Protein AF-A0A2G8RR84-F1 (afdb_monomer_lite)

Secondary structure (DSSP, 8-state):
--------------------SS---HHHHHHHHHHHHHHHHT-SSPPPB--TT-SSPBSS-----TT-------TTS-HHHHHHHHHHHHHHHHHHHHHHHHHHHT-S-HHHHHHHHHHHHHHHGGGG-SSGGGSTTGGGGSHHHHHHHHHHHHHHHHHHTT--SS-HHHHHHHHHHHHHHHHHHTT-PPPPGGGS-TT------GGGGSSS------------------------------PPP--GGGGTS-----

InterPro domains:
  IPR013144 CRA domain [SM00757] (89-189)

Radius of gyration: 32.07 Å; chains: 1; bounding box: 93×90×77 Å

Organism: NCBI:txid1077348

Foldseek 3Di:
DDDDDDDDPDDPDDPVPDDPPDDLPVLRLVLLVLLLVLLVLLAPDDDFDDPPPDPDTDPDDPDDPDPPPPPPDDPDDCPVVVVVVVVVSLVVSVVSLVVSLVSLVPDPDVVSSVVSVVVSVLSVCCSVDPHSCPPPSVVCVDPVSVVVSVLSVLLSVCVVVVHHSDDPVRVVVVVVVVVVVVCVVVVPDDDPPVPDDPPDDDDPDPVPPPPPDDDDDDDDDDDDDDDDDDDDDDDDDPPPPPPPPDDPVVVPDDPPDD

pLDDT: mean 70.07, std 22.3, range [28.89, 94.81]

Sequence (258 aa):
MEDEESDVSTSTSGRFSYLPSTSVDPTHLALNLRIQAFIEAARTIPLEYYPPGSITPLPHPPLLCGSSRKRAATEDGDAEMAEIDNEDANVQLLIRAQNLYSEANQLRRPQDRATYLHELGQVGGILAYTVPERSPLSTYMTQIRREGVANQIDSAILYRAGRPTISRIELYTRHTASLWGMLHEKEFKVPPRNIWPLDASLPPTAARLQEAKASPPRDSNSLESAIPSPKKSAQEKDPEEIIPAFDLHLFVQPLERT

Structure (mmCIF, N/CA/C/O backbone):
data_AF-A0A2G8RR84-F1
#
_entry.id   AF-A0A2G8RR84-F1
#
loop_
_atom_site.group_PDB
_atom_site.id
_atom_site.type_symbol
_atom_site.label_atom_id
_atom_site.label_alt_id
_atom_site.label_comp_id
_atom_site.label_asym_id
_atom_site.label_entity_id
_atom_site.label_seq_id
_atom_site.pdbx_PDB_ins_code
_atom_site.Cartn_x
_atom_site.Cartn_y
_atom_site.Cartn_z
_atom_site.occupancy
_atom_site.B_iso_or_equiv
_atom_site.auth_seq_id
_atom_site.auth_comp_id
_atom_site.auth_asym_id
_atom_site.auth_atom_id
_atom_site.pdbx_PDB_model_num
ATOM 1 N N . MET A 1 1 ? -55.566 -26.098 23.468 1.00 35.66 1 MET A N 1
ATOM 2 C CA . MET A 1 1 ? -54.964 -27.044 22.518 1.00 35.66 1 MET A CA 1
ATOM 3 C C . MET A 1 1 ? -54.283 -26.213 21.467 1.00 35.66 1 MET A C 1
ATOM 5 O O . MET A 1 1 ? -54.986 -25.644 20.647 1.00 35.66 1 MET A O 1
ATOM 9 N N . GLU A 1 2 ? -52.980 -26.013 21.454 1.00 36.03 2 GLU A N 1
ATOM 10 C CA . GLU A 1 2 ? -51.807 -26.470 22.232 1.00 36.03 2 GLU A CA 1
ATOM 11 C C . GLU A 1 2 ? -50.676 -25.756 21.446 1.00 36.03 2 GLU A C 1
ATOM 13 O O . GLU A 1 2 ? -50.693 -25.813 20.218 1.00 36.03 2 GLU A O 1
ATOM 18 N N . ASP A 1 3 ? -50.035 -24.722 21.987 1.00 39.84 3 ASP A N 1
ATOM 19 C CA . ASP A 1 3 ? -48.784 -24.735 22.768 1.00 39.84 3 ASP A CA 1
ATOM 20 C C . ASP A 1 3 ? -47.495 -24.950 21.943 1.00 39.84 3 ASP A C 1
ATOM 22 O O . ASP A 1 3 ? -47.466 -25.710 20.981 1.00 39.84 3 ASP A O 1
ATOM 26 N N . GLU A 1 4 ? -46.455 -24.252 22.422 1.00 43.00 4 GLU A N 1
ATOM 27 C CA . GLU A 1 4 ? -45.016 -24.214 22.080 1.00 43.00 4 GLU A CA 1
ATOM 28 C C . GLU A 1 4 ? -44.568 -23.190 21.010 1.00 43.00 4 GLU A C 1
ATOM 30 O O . GLU A 1 4 ? -44.937 -23.257 19.840 1.00 43.00 4 GLU A O 1
ATOM 35 N N . GLU A 1 5 ? -43.908 -22.074 21.384 1.00 38.59 5 GLU A N 1
ATOM 36 C CA . GLU A 1 5 ? -42.498 -21.949 21.857 1.00 38.59 5 GLU A CA 1
ATOM 37 C C . GLU A 1 5 ? -41.519 -22.599 20.863 1.00 38.59 5 GLU A C 1
ATOM 39 O O . GLU A 1 5 ? -41.721 -23.711 20.421 1.00 38.59 5 GLU A O 1
ATOM 44 N N . SER A 1 6 ? -40.393 -22.042 20.437 1.00 34.81 6 SER A N 1
ATOM 45 C CA . SER A 1 6 ? -39.553 -20.931 20.860 1.00 34.81 6 SER A CA 1
ATOM 46 C C . SER A 1 6 ? -38.504 -20.770 19.746 1.00 34.81 6 SER A C 1
ATOM 48 O O . SER A 1 6 ? -38.056 -21.765 19.188 1.00 34.81 6 SER A O 1
ATOM 50 N N . ASP A 1 7 ? -38.081 -19.548 19.428 1.00 34.06 7 ASP A N 1
ATOM 51 C CA . ASP A 1 7 ? -36.637 -19.314 19.356 1.00 34.06 7 ASP A CA 1
ATOM 52 C C . ASP A 1 7 ? -36.339 -17.824 19.517 1.00 34.06 7 ASP A C 1
ATOM 54 O O . ASP A 1 7 ? -36.487 -16.990 18.620 1.00 34.06 7 ASP A O 1
ATOM 58 N N . VAL A 1 8 ? -35.950 -17.491 20.743 1.00 41.25 8 VAL A N 1
ATOM 59 C CA . VAL A 1 8 ? -35.323 -16.229 21.100 1.00 41.25 8 VAL A CA 1
ATOM 60 C C . VAL A 1 8 ? -33.907 -16.292 20.538 1.00 41.25 8 VAL A C 1
ATOM 62 O O . VAL A 1 8 ? -32.988 -16.791 21.189 1.00 41.25 8 VAL A O 1
ATOM 65 N N . SER A 1 9 ? -33.695 -15.752 19.335 1.00 35.19 9 SER A N 1
ATOM 66 C CA . SER A 1 9 ? -32.341 -15.436 18.881 1.00 35.19 9 SER A CA 1
ATOM 67 C C . SER A 1 9 ? -31.846 -14.225 19.672 1.00 35.19 9 SER A C 1
ATOM 69 O O . SER A 1 9 ? -32.030 -13.064 19.303 1.00 35.19 9 SER A O 1
ATOM 71 N N . THR A 1 10 ? -31.300 -14.559 20.835 1.00 33.81 10 THR A N 1
ATOM 72 C CA . THR A 1 10 ? -30.404 -13.792 21.690 1.00 33.81 10 THR A CA 1
ATOM 73 C C . THR A 1 10 ? -29.714 -12.633 20.973 1.00 33.81 10 THR A C 1
ATOM 75 O O . THR A 1 10 ? -28.972 -12.791 20.005 1.00 33.81 10 THR A O 1
ATOM 78 N N . SER A 1 11 ? -29.926 -11.442 21.531 1.00 38.91 11 SER A N 1
ATOM 79 C CA . SER A 1 11 ? -29.150 -10.242 21.267 1.00 38.91 11 SER A CA 1
ATOM 80 C C . SER A 1 11 ? -27.658 -10.537 21.427 1.00 38.91 11 SER A C 1
ATOM 82 O O . SER A 1 11 ? -27.133 -10.578 22.546 1.00 38.91 11 SER A O 1
ATOM 84 N N . THR A 1 12 ? -26.941 -10.705 20.320 1.00 35.44 12 THR A N 1
ATOM 85 C CA . THR A 1 12 ? -25.489 -10.572 20.345 1.00 35.44 12 THR A CA 1
ATOM 86 C C . THR A 1 12 ? -25.191 -9.106 20.605 1.00 35.44 12 THR A C 1
ATOM 88 O O . THR A 1 12 ? -25.303 -8.263 19.716 1.00 35.44 12 THR A O 1
ATOM 91 N N . SER A 1 13 ? -24.882 -8.820 21.869 1.00 34.88 13 SER A N 1
ATOM 92 C CA . SER A 1 13 ? -24.294 -7.578 22.352 1.00 34.88 13 SER A CA 1
ATOM 93 C C . SER A 1 13 ? -23.347 -7.018 21.293 1.00 34.88 13 SER A C 1
ATOM 95 O O . SER A 1 13 ? -22.430 -7.719 20.857 1.00 34.88 13 SER A O 1
ATOM 97 N N . GLY A 1 14 ? -23.641 -5.802 20.826 1.00 33.06 14 GLY A N 1
ATOM 98 C CA . GLY A 1 14 ? -22.975 -5.135 19.712 1.00 33.06 14 GLY A CA 1
ATOM 99 C C . GLY A 1 14 ? -21.485 -4.964 19.970 1.00 33.06 14 GLY A C 1
ATOM 100 O O . GLY A 1 14 ? -21.021 -3.914 20.405 1.00 33.06 14 GLY A O 1
ATOM 101 N N . ARG A 1 15 ? -20.709 -6.009 19.684 1.00 32.31 15 ARG A N 1
ATOM 102 C CA . ARG A 1 15 ? -19.269 -5.912 19.531 1.00 32.31 15 ARG A CA 1
ATOM 103 C C . ARG A 1 15 ? -19.082 -5.121 18.249 1.00 32.31 15 ARG A C 1
ATOM 105 O O . ARG A 1 15 ? -19.256 -5.666 17.163 1.00 32.31 15 ARG A O 1
ATOM 112 N N . PHE A 1 16 ? -18.784 -3.831 18.382 1.00 29.95 16 PHE A N 1
ATOM 113 C CA . PHE A 1 16 ? -18.278 -3.015 17.287 1.00 29.95 16 PHE A CA 1
ATOM 114 C C . PHE A 1 16 ? -16.997 -3.682 16.784 1.00 29.95 16 PHE A C 1
ATOM 116 O O . PHE A 1 16 ? -15.899 -3.429 17.277 1.00 29.95 16 PHE A O 1
ATOM 123 N N . SER A 1 17 ? -17.152 -4.631 15.862 1.00 29.20 17 SER A N 1
ATOM 124 C CA . SER A 1 17 ? -16.050 -5.251 15.155 1.00 29.20 17 SER A CA 1
ATOM 125 C C . SER A 1 17 ? -15.530 -4.180 14.223 1.00 29.20 17 SER A C 1
ATOM 127 O O . SER A 1 17 ? -16.031 -4.010 13.114 1.00 29.20 17 SER A O 1
ATOM 129 N N . TYR A 1 18 ? -14.576 -3.404 14.725 1.00 40.03 18 TYR A N 1
ATOM 130 C CA . TYR A 1 18 ? -13.817 -2.483 13.911 1.00 40.03 18 TYR A CA 1
ATOM 131 C C . TYR A 1 18 ? -13.191 -3.284 12.767 1.00 40.03 18 TYR A C 1
ATOM 133 O O . TYR A 1 18 ? -12.308 -4.115 12.983 1.00 40.03 18 TYR A O 1
ATOM 141 N N . LEU A 1 19 ? -13.713 -3.079 11.561 1.00 38.12 19 LEU A N 1
ATOM 142 C CA . LEU A 1 19 ? -13.066 -3.516 10.340 1.00 38.12 19 LEU A CA 1
ATOM 143 C C . LEU A 1 19 ? -11.978 -2.476 10.063 1.00 38.12 19 LEU A C 1
ATOM 145 O O . LEU A 1 19 ? -12.308 -1.290 9.957 1.00 38.12 19 LEU A O 1
ATOM 149 N N . PRO A 1 20 ? -10.696 -2.869 9.989 1.00 46.09 20 PRO A N 1
ATOM 150 C CA . PRO A 1 20 ? -9.662 -1.965 9.516 1.00 46.09 20 PRO A CA 1
ATOM 151 C C . PRO A 1 20 ? -10.103 -1.375 8.173 1.00 46.09 20 PRO A C 1
ATOM 153 O O . PRO A 1 20 ? -10.726 -2.071 7.370 1.00 46.09 20 PRO A O 1
ATOM 156 N N . SER A 1 21 ? -9.766 -0.112 7.898 1.00 52.78 21 SER A N 1
ATOM 157 C CA . SER A 1 21 ? -10.050 0.537 6.602 1.00 52.78 21 SER A CA 1
ATOM 158 C C . SER A 1 21 ? -9.387 -0.173 5.408 1.00 52.78 21 SER A C 1
ATOM 160 O O . SER A 1 21 ? -9.510 0.260 4.267 1.00 52.78 21 SER A O 1
ATOM 162 N N . THR A 1 22 ? -8.656 -1.252 5.674 1.00 66.50 22 THR A N 1
ATOM 163 C CA . THR A 1 22 ? -7.878 -2.046 4.747 1.00 66.50 22 THR A CA 1
ATOM 164 C C . THR A 1 22 ? -8.172 -3.531 4.960 1.00 66.50 22 THR A C 1
ATOM 166 O O . THR A 1 22 ? -8.423 -4.006 6.068 1.00 66.50 22 THR A O 1
ATOM 169 N N . SER A 1 23 ? -8.189 -4.281 3.865 1.00 76.31 23 SER A N 1
ATOM 170 C CA . SER A 1 23 ? -8.508 -5.706 3.885 1.00 76.31 23 SER A CA 1
ATOM 171 C C . SER A 1 23 ? -7.495 -6.513 4.706 1.00 76.31 23 SER A C 1
ATOM 173 O O . SER A 1 23 ? -6.292 -6.373 4.510 1.00 76.31 23 SER A O 1
ATOM 175 N N . VAL A 1 24 ? -7.981 -7.428 5.551 1.00 85.31 24 VAL A N 1
ATOM 176 C CA . VAL A 1 24 ? -7.166 -8.468 6.220 1.00 85.31 24 VAL A CA 1
ATOM 177 C C . VAL A 1 24 ? -7.102 -9.779 5.419 1.00 85.31 24 VAL A C 1
ATOM 179 O O . VAL A 1 24 ? -6.518 -10.766 5.871 1.00 85.31 24 VAL A O 1
ATOM 182 N N . ASP A 1 25 ? -7.727 -9.813 4.237 1.00 87.38 25 ASP A N 1
ATOM 183 C CA . ASP A 1 25 ? -7.692 -10.966 3.336 1.00 87.38 25 ASP A CA 1
ATOM 184 C C . ASP A 1 25 ? -6.250 -11.217 2.854 1.00 87.38 25 ASP A C 1
ATOM 186 O O . ASP A 1 25 ? -5.645 -10.313 2.266 1.00 87.38 25 ASP A O 1
ATOM 190 N N . PRO A 1 26 ? -5.687 -12.426 3.054 1.00 90.56 26 PRO A N 1
ATOM 191 C CA . PRO A 1 26 ? -4.327 -12.743 2.623 1.00 90.56 26 PRO A CA 1
ATOM 192 C C . PRO A 1 26 ? -4.094 -12.534 1.123 1.00 90.56 26 PRO A C 1
ATOM 194 O O . PRO A 1 26 ? -2.970 -12.227 0.736 1.00 90.56 26 PRO A O 1
ATOM 197 N N . THR A 1 27 ? -5.121 -12.678 0.280 1.00 91.06 27 THR A N 1
ATOM 198 C CA . THR A 1 27 ? -4.990 -12.463 -1.170 1.00 91.06 27 THR A CA 1
ATOM 199 C C . THR A 1 27 ? -4.726 -10.994 -1.501 1.00 91.06 27 THR A C 1
ATOM 201 O O . THR A 1 27 ? -3.804 -10.691 -2.256 1.00 91.06 27 THR A O 1
ATOM 204 N N . HIS A 1 28 ? -5.463 -10.078 -0.868 1.00 90.44 28 HIS A N 1
ATOM 205 C CA . HIS A 1 28 ? -5.271 -8.633 -1.013 1.00 90.44 28 HIS A CA 1
ATOM 206 C C . HIS A 1 28 ? -3.923 -8.183 -0.437 1.00 90.44 28 HIS A C 1
ATOM 208 O O . HIS A 1 28 ? -3.211 -7.402 -1.063 1.00 90.44 28 HIS A O 1
ATOM 214 N N . LEU A 1 29 ? -3.527 -8.725 0.719 1.00 91.81 29 LEU A N 1
ATOM 215 C CA . LEU A 1 29 ? -2.234 -8.414 1.337 1.00 91.81 29 LEU A CA 1
ATOM 216 C C . LEU A 1 29 ? -1.057 -8.872 0.469 1.00 91.81 29 LEU A C 1
ATOM 218 O O . LEU A 1 29 ? -0.104 -8.119 0.278 1.00 91.81 29 LEU A O 1
ATOM 222 N N . ALA A 1 30 ? -1.129 -10.087 -0.085 1.00 92.94 30 ALA A N 1
ATOM 223 C CA . ALA A 1 30 ? -0.100 -10.606 -0.979 1.00 92.94 30 ALA A CA 1
ATOM 224 C C . ALA A 1 30 ? 0.047 -9.733 -2.233 1.00 92.94 30 ALA A C 1
ATOM 226 O O . ALA A 1 30 ? 1.169 -9.406 -2.623 1.00 92.94 30 ALA A O 1
ATOM 227 N N . LEU A 1 31 ? -1.073 -9.309 -2.826 1.00 92.19 31 LEU A N 1
ATOM 228 C CA . LEU A 1 31 ? -1.064 -8.438 -3.996 1.00 92.19 31 LEU A CA 1
ATOM 229 C C . LEU A 1 31 ? -0.479 -7.055 -3.666 1.00 92.19 31 LEU A C 1
ATOM 231 O O . LEU A 1 31 ? 0.401 -6.585 -4.382 1.00 92.19 31 LEU A O 1
ATOM 235 N N . ASN A 1 32 ? -0.869 -6.448 -2.539 1.00 92.38 32 ASN A N 1
ATOM 236 C CA . ASN A 1 32 ? -0.330 -5.160 -2.083 1.00 92.38 32 ASN A CA 1
ATOM 237 C C . ASN A 1 32 ? 1.186 -5.216 -1.851 1.00 92.38 32 ASN A C 1
ATOM 239 O O . ASN A 1 32 ? 1.908 -4.309 -2.265 1.00 92.38 32 ASN A O 1
ATOM 243 N N . LEU A 1 33 ? 1.684 -6.294 -1.236 1.00 94.38 33 LEU A N 1
ATOM 244 C CA . LEU A 1 33 ? 3.118 -6.507 -1.030 1.00 94.38 33 LEU A CA 1
ATOM 245 C C . LEU A 1 33 ? 3.872 -6.670 -2.349 1.00 94.38 33 LEU A C 1
ATOM 247 O O . LEU A 1 33 ? 4.951 -6.102 -2.507 1.00 94.38 33 LEU A O 1
ATOM 251 N N . ARG A 1 34 ? 3.318 -7.418 -3.309 1.00 93.88 34 ARG A N 1
ATOM 252 C CA . ARG A 1 34 ? 3.939 -7.598 -4.629 1.00 93.88 34 ARG A CA 1
ATOM 253 C C . ARG A 1 34 ? 3.939 -6.304 -5.439 1.00 93.88 34 ARG A C 1
ATOM 255 O O . ARG A 1 34 ? 4.952 -5.996 -6.062 1.00 93.88 34 ARG A O 1
ATOM 262 N N . ILE A 1 35 ? 2.862 -5.518 -5.378 1.00 92.00 35 ILE A N 1
ATOM 263 C CA . ILE A 1 35 ? 2.815 -4.173 -5.966 1.00 92.00 35 ILE A CA 1
ATOM 264 C C . ILE A 1 35 ? 3.888 -3.289 -5.322 1.00 92.00 35 ILE A C 1
ATOM 266 O O . ILE A 1 35 ? 4.643 -2.634 -6.036 1.00 92.00 35 ILE A O 1
ATOM 270 N N . GLN A 1 36 ? 4.009 -3.296 -3.988 1.00 93.44 36 GLN A N 1
ATOM 271 C CA . GLN A 1 36 ? 5.047 -2.523 -3.306 1.00 93.44 36 GLN A CA 1
ATOM 272 C C . GLN A 1 36 ? 6.447 -2.976 -3.734 1.00 93.44 36 GLN A C 1
ATOM 274 O O . GLN A 1 36 ? 7.273 -2.138 -4.074 1.00 93.44 36 GLN A O 1
ATOM 279 N N . ALA A 1 37 ? 6.707 -4.283 -3.797 1.00 92.88 37 ALA A N 1
ATOM 280 C CA . ALA A 1 37 ? 7.988 -4.827 -4.243 1.00 92.88 37 ALA A CA 1
ATOM 281 C C . ALA A 1 37 ? 8.320 -4.456 -5.698 1.00 92.88 37 ALA A C 1
ATOM 283 O O . ALA A 1 37 ? 9.483 -4.226 -6.020 1.00 92.88 37 ALA A O 1
ATOM 284 N N . PHE A 1 38 ? 7.317 -4.378 -6.576 1.00 93.69 38 PHE A N 1
ATOM 285 C CA . PHE A 1 38 ? 7.489 -3.878 -7.937 1.00 93.69 38 PHE A CA 1
ATOM 286 C C . PHE A 1 38 ? 7.874 -2.394 -7.950 1.00 93.69 38 PHE A C 1
ATOM 288 O O . PHE A 1 38 ? 8.850 -2.033 -8.600 1.00 93.69 38 PHE A O 1
ATOM 295 N N . ILE A 1 39 ? 7.165 -1.551 -7.191 1.00 91.44 39 ILE A N 1
ATOM 296 C CA . ILE A 1 39 ? 7.477 -0.117 -7.078 1.00 91.44 39 ILE A CA 1
ATOM 297 C C . ILE A 1 39 ? 8.898 0.084 -6.541 1.00 91.44 39 ILE A C 1
ATOM 299 O O . ILE A 1 39 ? 9.627 0.933 -7.043 1.00 91.44 39 ILE A O 1
ATOM 303 N N . GLU A 1 40 ? 9.309 -0.710 -5.549 1.00 92.44 40 GLU A N 1
ATOM 304 C CA . GLU A 1 40 ? 10.668 -0.645 -5.010 1.00 92.44 40 GLU A CA 1
ATOM 305 C C . GLU A 1 40 ? 11.731 -1.129 -5.993 1.00 92.44 40 GLU A C 1
ATOM 307 O O . GLU A 1 40 ? 12.821 -0.571 -6.022 1.00 92.44 40 GLU A O 1
ATOM 312 N N . ALA A 1 41 ? 11.421 -2.124 -6.822 1.00 90.88 41 ALA A N 1
ATOM 313 C CA . ALA A 1 41 ? 12.329 -2.571 -7.873 1.00 90.88 41 ALA A CA 1
ATOM 314 C C . ALA A 1 41 ? 12.457 -1.550 -9.015 1.00 90.88 41 ALA A C 1
ATOM 316 O O . ALA A 1 41 ? 13.495 -1.501 -9.663 1.00 90.88 41 ALA A O 1
ATOM 317 N N . ALA A 1 42 ? 11.419 -0.745 -9.256 1.00 90.12 42 ALA A N 1
ATOM 318 C CA . ALA A 1 42 ? 11.427 0.324 -10.253 1.00 90.12 42 ALA A CA 1
ATOM 319 C C . ALA A 1 42 ? 12.052 1.633 -9.734 1.00 90.12 42 ALA A C 1
ATOM 321 O O . ALA A 1 42 ? 12.196 2.589 -10.491 1.00 90.12 42 ALA A O 1
ATOM 322 N N . ARG A 1 43 ? 12.386 1.717 -8.441 1.00 90.25 43 ARG A N 1
ATOM 323 C CA . ARG A 1 43 ? 12.923 2.927 -7.816 1.00 90.25 43 ARG A CA 1
ATOM 324 C C . ARG A 1 43 ? 14.397 3.115 -8.178 1.00 90.25 43 ARG A C 1
ATOM 326 O O . ARG A 1 43 ? 15.206 2.210 -8.001 1.00 90.25 43 ARG A O 1
ATOM 333 N N . THR A 1 44 ? 14.750 4.326 -8.593 1.00 86.88 44 THR A N 1
ATOM 334 C CA . THR A 1 44 ? 16.126 4.744 -8.906 1.00 86.88 44 THR A CA 1
ATOM 335 C C . THR A 1 44 ? 16.764 5.545 -7.767 1.00 86.88 44 THR A C 1
ATOM 337 O O . THR A 1 44 ? 17.979 5.512 -7.583 1.00 86.88 44 THR A O 1
ATOM 340 N N . ILE A 1 45 ? 15.947 6.221 -6.950 1.00 85.62 45 ILE A N 1
ATOM 341 C CA . ILE A 1 45 ? 16.376 7.049 -5.818 1.00 85.62 45 ILE A CA 1
ATOM 342 C C . ILE A 1 45 ? 15.853 6.431 -4.512 1.00 85.62 45 ILE A C 1
ATOM 344 O O . ILE A 1 45 ? 14.647 6.493 -4.248 1.00 85.62 45 ILE A O 1
ATOM 348 N N . PRO A 1 46 ? 16.725 5.851 -3.664 1.00 84.19 46 PRO A N 1
ATOM 349 C CA . PRO A 1 46 ? 1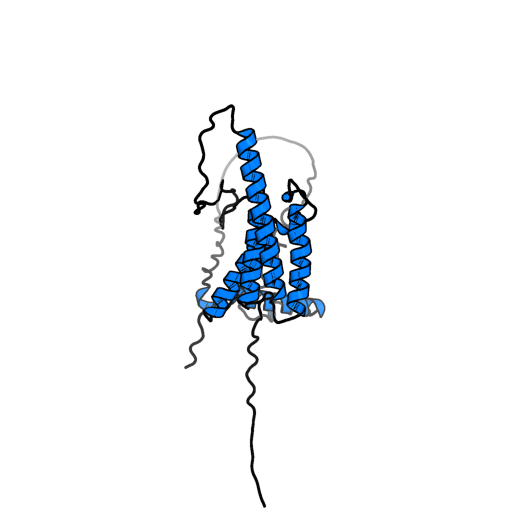6.325 5.291 -2.375 1.00 84.19 46 PRO A CA 1
ATOM 350 C C . PRO A 1 46 ? 15.658 6.330 -1.466 1.00 84.19 46 PRO A C 1
ATOM 352 O O . PRO A 1 46 ? 16.080 7.483 -1.417 1.00 84.19 46 PRO A O 1
ATOM 355 N N . LEU A 1 47 ? 14.642 5.910 -0.704 1.00 83.56 47 LEU A N 1
ATOM 356 C CA . LEU A 1 47 ? 14.061 6.762 0.338 1.00 83.56 47 LEU A CA 1
ATOM 357 C C . LEU A 1 47 ? 15.009 6.903 1.528 1.00 83.56 47 LEU A C 1
ATOM 359 O O . LEU A 1 47 ? 15.651 5.936 1.947 1.00 83.56 47 LEU A O 1
ATOM 363 N N . GLU A 1 48 ? 15.014 8.097 2.108 1.00 83.75 48 GLU A N 1
ATOM 364 C CA . GLU A 1 48 ? 15.653 8.369 3.390 1.00 83.75 48 GLU A CA 1
ATOM 365 C C . GLU A 1 48 ? 14.940 7.610 4.515 1.00 83.75 48 GLU A C 1
ATOM 367 O O . GLU A 1 48 ? 13.710 7.566 4.577 1.00 83.75 48 GLU A O 1
ATOM 372 N N . TYR A 1 49 ? 15.720 6.998 5.407 1.00 76.81 49 TYR A N 1
ATOM 373 C CA . TYR A 1 49 ? 15.196 6.269 6.555 1.00 76.81 49 TYR A CA 1
ATOM 374 C C . TYR A 1 49 ? 15.434 7.054 7.842 1.00 76.81 49 TYR A C 1
ATOM 376 O O . TYR A 1 49 ? 16.574 7.366 8.197 1.00 76.81 49 TYR A O 1
ATOM 384 N N . TYR A 1 50 ? 14.344 7.310 8.559 1.00 78.44 50 TYR A N 1
ATOM 385 C CA . TYR A 1 50 ? 14.338 7.950 9.866 1.00 78.44 50 TYR A CA 1
ATOM 386 C C . TYR A 1 50 ? 13.924 6.899 10.899 1.00 78.44 50 TYR A C 1
ATOM 388 O O . TYR A 1 50 ? 12.768 6.464 10.883 1.00 78.44 50 TYR A O 1
ATOM 396 N N . PRO A 1 51 ? 14.838 6.412 11.756 1.00 76.00 51 PRO A N 1
ATOM 397 C CA . PRO A 1 51 ? 14.451 5.475 12.795 1.00 76.00 51 PRO A CA 1
ATOM 398 C C . PRO A 1 51 ? 13.465 6.126 13.783 1.00 76.00 51 PRO A C 1
ATOM 400 O O . PRO A 1 51 ? 13.509 7.341 14.001 1.00 76.00 51 PRO A O 1
ATOM 403 N N . PRO A 1 52 ? 12.582 5.331 14.417 1.00 74.94 52 PRO A N 1
ATOM 404 C CA . PRO A 1 52 ? 11.608 5.853 15.368 1.00 74.94 52 PRO A CA 1
ATOM 405 C C . PRO A 1 52 ? 12.287 6.657 16.484 1.00 74.94 52 PRO A C 1
ATOM 407 O O . PRO A 1 52 ? 13.145 6.138 17.196 1.00 74.94 52 PRO A O 1
ATOM 410 N N . GLY A 1 53 ? 11.900 7.925 16.635 1.00 76.00 53 GLY A N 1
ATOM 411 C CA . GLY A 1 53 ? 12.441 8.823 17.660 1.00 76.00 53 GLY A CA 1
ATOM 412 C C . GLY A 1 53 ? 13.708 9.592 17.268 1.00 76.00 53 GLY A C 1
ATOM 413 O O . GLY A 1 53 ? 14.202 10.355 18.096 1.00 76.00 53 GLY A O 1
ATOM 414 N N . SER A 1 54 ? 14.222 9.457 16.037 1.00 75.81 54 SER A N 1
ATOM 415 C CA . SER A 1 54 ? 15.276 10.340 15.522 1.00 75.81 54 SER A CA 1
ATOM 416 C C . SER A 1 54 ? 14.742 11.327 14.481 1.00 75.81 54 SER A C 1
ATOM 418 O O . SER A 1 54 ? 13.852 11.029 13.690 1.00 75.81 54 SER A O 1
ATOM 420 N N . ILE A 1 55 ? 15.336 12.519 14.473 1.00 73.44 55 ILE A N 1
ATOM 421 C CA . ILE A 1 55 ? 15.175 13.526 13.410 1.00 73.44 55 ILE A CA 1
ATOM 422 C C . ILE A 1 55 ? 16.328 13.482 12.401 1.00 73.44 55 ILE A C 1
ATOM 424 O O . ILE A 1 55 ? 16.302 14.170 11.386 1.00 73.44 55 ILE A O 1
ATOM 428 N N . THR A 1 56 ? 17.365 12.698 12.697 1.00 75.38 56 THR A N 1
ATOM 429 C CA . THR A 1 56 ? 18.521 12.512 11.828 1.00 75.38 56 THR A CA 1
ATOM 430 C C . THR A 1 56 ? 18.276 11.320 10.904 1.00 75.38 56 THR A C 1
ATOM 432 O O . THR A 1 56 ? 18.027 10.216 11.409 1.00 75.38 56 THR A O 1
ATOM 435 N N . PRO A 1 57 ? 18.352 11.511 9.574 1.00 71.06 57 PRO A N 1
ATOM 436 C CA . PRO A 1 57 ? 18.283 10.401 8.641 1.00 71.06 57 PRO A CA 1
ATOM 437 C C . PRO A 1 57 ? 19.524 9.531 8.828 1.00 71.06 57 PRO A C 1
ATOM 439 O O . PRO A 1 57 ? 20.653 10.029 8.868 1.00 71.06 57 PRO A O 1
ATOM 442 N N . LEU A 1 58 ? 19.328 8.220 8.950 1.00 66.12 58 LEU A N 1
ATOM 443 C CA . LEU A 1 58 ? 20.448 7.295 8.847 1.00 66.12 58 LEU A CA 1
ATOM 444 C C . LEU A 1 58 ? 20.845 7.190 7.369 1.00 66.12 58 LEU A C 1
ATOM 446 O O . LEU A 1 58 ? 19.962 7.045 6.514 1.00 66.12 58 LEU A O 1
ATOM 450 N N . PRO A 1 59 ? 22.150 7.208 7.042 1.00 60.09 59 PRO A N 1
ATOM 451 C CA . PRO A 1 59 ? 22.610 6.791 5.732 1.00 60.09 59 PRO A CA 1
ATOM 452 C C . PRO A 1 59 ? 22.347 5.285 5.627 1.00 60.09 59 PRO A C 1
ATOM 454 O O . PRO A 1 59 ? 23.166 4.460 6.019 1.00 60.09 59 PRO A O 1
ATOM 457 N N . HIS A 1 60 ? 21.167 4.958 5.098 1.00 59.28 60 HIS A N 1
ATOM 458 C CA . HIS A 1 60 ? 20.672 3.620 4.773 1.00 59.28 60 HIS A CA 1
ATOM 459 C C . HIS A 1 60 ? 20.246 2.764 5.991 1.00 59.28 60 HIS A C 1
ATOM 461 O O . HIS A 1 60 ? 20.907 2.758 7.030 1.00 59.28 60 HIS A O 1
ATOM 467 N N . PRO A 1 61 ? 19.138 2.002 5.892 1.00 53.84 61 PRO A N 1
ATOM 468 C CA . PRO A 1 61 ? 18.793 1.009 6.905 1.00 53.84 61 PRO A CA 1
ATOM 469 C C . PRO A 1 61 ? 19.844 -0.117 6.913 1.00 53.84 61 PRO A C 1
ATOM 471 O O . PRO A 1 61 ? 20.266 -0.564 5.842 1.00 53.84 61 PRO A O 1
ATOM 474 N N . PRO A 1 62 ? 20.258 -0.640 8.081 1.00 50.91 62 PRO A N 1
ATOM 475 C CA . PRO A 1 62 ? 21.212 -1.733 8.140 1.00 50.91 62 PRO A CA 1
ATOM 476 C C . PRO A 1 62 ? 20.466 -3.062 8.004 1.00 50.91 62 PRO A C 1
ATOM 478 O O . PRO A 1 62 ? 20.388 -3.790 8.979 1.00 50.91 62 PRO A O 1
ATOM 481 N N . LEU A 1 63 ? 19.874 -3.402 6.854 1.00 45.47 63 LEU A N 1
ATOM 482 C CA . LEU A 1 63 ? 19.283 -4.738 6.678 1.00 45.47 63 LEU A CA 1
ATOM 483 C C . LEU A 1 63 ? 19.471 -5.293 5.256 1.00 45.47 63 LEU A C 1
ATOM 485 O O . LEU A 1 63 ? 18.856 -4.839 4.300 1.00 45.47 63 LEU A O 1
ATOM 489 N N . LEU A 1 64 ? 20.304 -6.338 5.174 1.00 43.22 64 LEU A N 1
ATOM 490 C CA . LEU A 1 64 ? 20.091 -7.562 4.386 1.00 43.22 64 LEU A CA 1
ATOM 491 C C . LEU A 1 64 ? 19.776 -7.434 2.879 1.00 43.22 64 LEU A C 1
ATOM 493 O O . LEU A 1 64 ? 19.115 -8.306 2.321 1.00 43.22 64 LEU A O 1
ATOM 497 N N . CYS A 1 65 ? 20.329 -6.447 2.175 1.00 39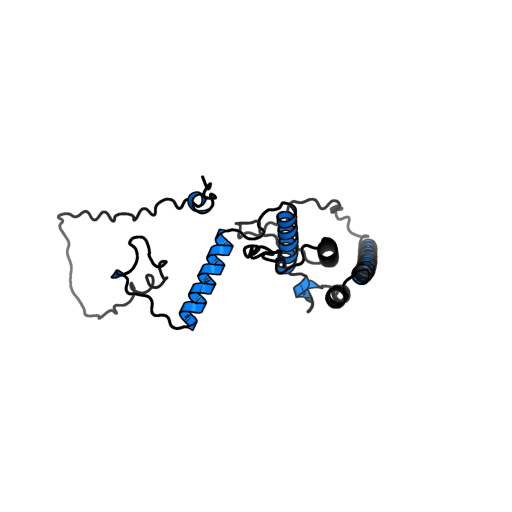.00 65 CYS A N 1
ATOM 498 C CA . CYS A 1 65 ? 20.533 -6.585 0.729 1.00 39.00 65 CYS A CA 1
ATOM 499 C C . CYS A 1 65 ? 21.784 -7.437 0.474 1.00 39.00 65 CYS A C 1
ATOM 501 O O . CYS A 1 65 ? 22.899 -6.933 0.331 1.00 39.00 65 CYS A O 1
ATOM 503 N N . GLY A 1 66 ? 21.594 -8.756 0.411 1.00 42.72 66 GLY A N 1
ATOM 504 C CA . GLY A 1 66 ? 22.486 -9.591 -0.385 1.00 42.72 66 GLY A CA 1
ATOM 505 C C . GLY A 1 66 ? 22.539 -9.040 -1.815 1.00 42.72 66 GLY A C 1
ATOM 506 O O . GLY A 1 66 ? 21.503 -8.713 -2.385 1.00 42.72 66 GLY A O 1
ATOM 507 N N . SER A 1 67 ? 23.749 -8.933 -2.365 1.00 44.78 67 SER A N 1
ATOM 508 C CA . SER A 1 67 ? 24.077 -8.521 -3.744 1.00 44.78 67 SER A CA 1
ATOM 509 C C . SER A 1 67 ? 24.331 -7.045 -4.075 1.00 44.78 67 SER A C 1
ATOM 511 O O . SER A 1 67 ? 24.454 -6.730 -5.253 1.00 44.78 67 SER A O 1
ATOM 513 N N . SER A 1 68 ? 24.643 -6.164 -3.121 1.00 44.00 68 SER A N 1
ATOM 514 C CA . SER A 1 68 ? 25.534 -5.038 -3.469 1.00 44.00 68 SER A CA 1
ATOM 515 C C . SER A 1 68 ? 26.989 -5.501 -3.418 1.00 44.00 68 SER A C 1
ATOM 517 O O . SER A 1 68 ? 27.731 -5.208 -2.479 1.00 44.00 68 SER A O 1
ATOM 519 N N . ARG A 1 69 ? 27.419 -6.241 -4.451 1.00 42.91 69 ARG A N 1
ATOM 520 C CA . ARG A 1 69 ? 28.842 -6.286 -4.805 1.00 42.91 69 ARG A CA 1
ATOM 521 C C . ARG A 1 69 ? 29.229 -4.854 -5.164 1.00 42.91 69 ARG A C 1
ATOM 523 O O . ARG A 1 69 ? 29.023 -4.425 -6.290 1.00 42.91 69 ARG A O 1
ATOM 530 N N . LYS A 1 70 ? 29.815 -4.120 -4.217 1.00 42.41 70 LYS A N 1
ATOM 531 C CA . LYS A 1 70 ? 30.747 -3.048 -4.568 1.00 42.41 70 LYS A CA 1
ATOM 532 C C . LYS A 1 70 ? 31.895 -3.722 -5.323 1.00 42.41 70 LYS A C 1
ATOM 534 O O . LYS A 1 70 ? 32.840 -4.200 -4.701 1.00 42.41 70 LYS A O 1
ATOM 539 N N . ARG A 1 71 ? 31.773 -3.863 -6.647 1.00 47.50 71 ARG A N 1
ATOM 540 C CA . ARG A 1 71 ? 32.941 -4.090 -7.494 1.00 47.50 71 ARG A CA 1
ATOM 541 C C . ARG A 1 71 ? 33.739 -2.798 -7.433 1.00 47.50 71 ARG A C 1
ATOM 543 O O . ARG A 1 71 ? 33.205 -1.718 -7.670 1.00 47.50 71 ARG A O 1
ATOM 550 N N . ALA A 1 72 ? 34.978 -2.925 -6.977 1.00 40.41 72 ALA A 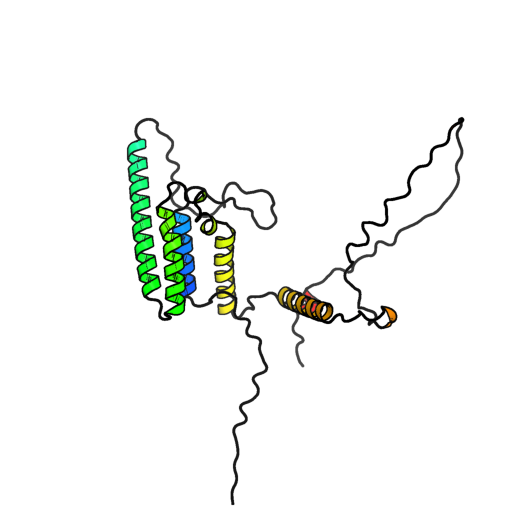N 1
ATOM 551 C CA . ALA A 1 72 ? 35.956 -1.864 -7.073 1.00 40.41 72 ALA A CA 1
ATOM 552 C C . ALA A 1 72 ? 36.000 -1.404 -8.532 1.00 40.41 72 ALA A C 1
ATOM 554 O O . ALA A 1 72 ? 36.110 -2.240 -9.426 1.00 40.41 72 ALA A O 1
ATOM 555 N N . ALA A 1 73 ? 35.853 -0.098 -8.735 1.00 44.44 73 ALA A N 1
ATOM 556 C CA . ALA A 1 73 ? 35.979 0.538 -10.029 1.00 44.44 73 ALA A CA 1
ATOM 557 C C . ALA A 1 73 ? 37.338 0.172 -10.639 1.00 44.44 73 ALA A C 1
ATOM 559 O O . ALA A 1 73 ? 38.385 0.579 -10.135 1.00 44.44 73 ALA A O 1
ATOM 560 N N . THR A 1 74 ? 37.311 -0.626 -11.699 1.00 43.66 74 THR A N 1
ATOM 561 C CA . THR A 1 74 ? 38.376 -0.656 -12.695 1.00 43.66 74 THR A CA 1
ATOM 562 C C . THR A 1 74 ? 37.837 0.107 -13.885 1.00 43.66 74 THR A C 1
ATOM 564 O O . THR A 1 74 ? 36.906 -0.339 -14.550 1.00 43.66 74 THR A O 1
ATOM 567 N N . GLU A 1 75 ? 38.365 1.311 -14.056 1.00 60.31 75 GLU A N 1
ATOM 568 C CA . GLU A 1 75 ? 38.034 2.225 -15.137 1.00 60.31 75 GLU A CA 1
ATOM 569 C C . GLU A 1 75 ? 38.339 1.561 -16.495 1.00 60.31 75 GLU A C 1
ATOM 571 O O . GLU A 1 75 ? 39.297 0.796 -16.615 1.00 60.31 75 GLU A O 1
ATOM 576 N N . ASP A 1 76 ? 37.512 1.890 -17.494 1.00 53.69 76 ASP A N 1
ATOM 577 C CA . ASP A 1 76 ? 37.733 1.732 -18.945 1.00 53.69 76 ASP A CA 1
ATOM 578 C C . ASP A 1 76 ? 37.065 0.574 -19.729 1.00 53.69 76 ASP A C 1
ATOM 580 O O . ASP A 1 76 ? 37.335 0.417 -20.916 1.00 53.69 76 ASP A O 1
ATOM 584 N N . GLY A 1 77 ? 36.111 -0.179 -19.155 1.00 55.31 77 GLY A N 1
ATOM 585 C CA . GLY A 1 77 ? 35.326 -1.176 -19.928 1.00 55.31 77 GLY A CA 1
ATOM 586 C C . GLY A 1 77 ? 33.862 -1.408 -19.521 1.00 55.31 77 GLY A C 1
ATOM 587 O O . GLY A 1 77 ? 33.195 -2.255 -20.108 1.00 55.31 77 GLY A O 1
ATOM 588 N N . ASP A 1 78 ? 33.348 -0.683 -18.524 1.00 57.34 78 ASP A N 1
ATOM 589 C CA . ASP A 1 78 ? 32.117 -1.054 -17.799 1.00 57.34 78 ASP A CA 1
ATOM 590 C C . ASP A 1 78 ? 30.814 -0.424 -18.334 1.00 57.34 78 ASP A C 1
ATOM 592 O O . ASP A 1 78 ? 29.736 -0.752 -17.841 1.00 57.34 78 ASP A O 1
ATOM 596 N N . ALA A 1 79 ? 30.868 0.466 -19.332 1.00 60.56 79 ALA A N 1
ATOM 597 C CA . ALA A 1 79 ? 29.666 1.152 -19.824 1.00 60.56 79 ALA A CA 1
ATOM 598 C C . ALA A 1 79 ? 28.696 0.202 -20.551 1.00 60.56 79 ALA A C 1
ATOM 600 O O . ALA A 1 79 ? 27.506 0.205 -20.249 1.00 60.56 79 ALA A O 1
ATOM 601 N N . GLU A 1 80 ? 29.203 -0.664 -21.438 1.00 61.47 80 GLU A N 1
ATOM 602 C CA . GLU A 1 80 ? 28.371 -1.663 -22.129 1.00 61.47 80 GLU A CA 1
ATOM 603 C C . GLU A 1 80 ? 27.828 -2.723 -21.157 1.00 61.47 80 GLU A C 1
ATOM 605 O O . GLU A 1 80 ? 26.676 -3.132 -21.274 1.00 61.47 80 GLU A O 1
ATOM 610 N N . MET A 1 81 ? 28.611 -3.143 -20.151 1.00 60.91 81 MET A N 1
ATOM 611 C CA . MET A 1 81 ? 28.138 -4.124 -19.162 1.00 60.91 81 MET A CA 1
ATOM 612 C C . MET A 1 81 ? 27.047 -3.535 -18.251 1.00 60.91 81 MET A C 1
ATOM 614 O O . MET A 1 81 ? 26.086 -4.226 -17.922 1.00 60.91 81 MET A O 1
ATOM 618 N N . ALA A 1 82 ? 27.153 -2.250 -17.890 1.00 67.56 82 ALA A N 1
ATOM 619 C CA . ALA A 1 82 ? 26.142 -1.551 -17.098 1.00 67.56 82 ALA A CA 1
ATOM 620 C C . ALA A 1 82 ? 24.832 -1.304 -17.871 1.00 67.56 82 ALA A C 1
ATOM 622 O O . ALA A 1 82 ? 23.758 -1.293 -17.267 1.00 67.56 82 ALA A O 1
ATOM 623 N N . GLU A 1 83 ? 24.893 -1.110 -19.192 1.00 68.00 83 GLU A N 1
ATOM 624 C CA . GLU A 1 83 ? 23.693 -1.037 -20.034 1.00 68.00 83 GLU A CA 1
ATOM 625 C C . GLU A 1 83 ? 22.983 -2.392 -20.127 1.00 68.00 83 GLU A C 1
ATOM 627 O O . GLU A 1 83 ? 21.769 -2.440 -19.932 1.00 68.00 83 GLU A O 1
ATOM 632 N N . ILE A 1 84 ? 23.726 -3.491 -20.298 1.00 65.88 84 ILE A N 1
ATOM 633 C CA . ILE A 1 84 ? 23.165 -4.854 -20.299 1.00 65.88 84 ILE A CA 1
ATOM 634 C C . ILE A 1 84 ? 22.482 -5.167 -18.959 1.00 65.88 84 ILE A C 1
ATOM 636 O O . ILE A 1 84 ? 21.346 -5.641 -18.938 1.00 65.88 84 ILE A O 1
ATOM 640 N N . ASP A 1 85 ? 23.121 -4.830 -17.834 1.00 76.25 85 ASP A N 1
ATOM 641 C CA . ASP A 1 85 ? 22.537 -5.024 -16.501 1.00 76.25 85 ASP A CA 1
ATOM 642 C C . ASP A 1 85 ? 21.234 -4.211 -16.312 1.00 76.25 85 ASP A C 1
ATOM 644 O O . ASP A 1 85 ? 20.287 -4.674 -15.665 1.00 76.25 85 ASP A O 1
ATOM 648 N N . ASN A 1 86 ? 21.147 -3.011 -16.900 1.00 79.44 86 ASN A N 1
ATOM 649 C CA . ASN A 1 86 ? 19.935 -2.186 -16.877 1.00 79.44 86 ASN A CA 1
ATOM 650 C C . ASN A 1 86 ? 18.827 -2.740 -17.784 1.00 79.44 86 ASN A C 1
ATOM 652 O O . ASN A 1 86 ? 17.652 -2.714 -17.405 1.00 79.44 86 ASN A O 1
ATOM 656 N N . GLU A 1 87 ? 19.167 -3.247 -18.969 1.00 84.00 87 GLU A N 1
ATOM 657 C CA . GLU A 1 87 ? 18.212 -3.907 -19.863 1.00 84.00 87 GLU A CA 1
ATOM 658 C C . GLU A 1 87 ? 17.621 -5.161 -19.211 1.00 84.00 87 GLU A C 1
ATOM 660 O O . GLU A 1 87 ? 16.397 -5.314 -19.171 1.00 84.00 87 GLU A O 1
ATOM 665 N N . ASP A 1 88 ? 18.457 -5.998 -18.596 1.00 87.12 88 ASP A N 1
ATOM 666 C CA . ASP A 1 88 ? 18.015 -7.180 -17.856 1.00 87.12 88 ASP A CA 1
ATOM 667 C C . ASP A 1 88 ? 17.120 -6.807 -16.663 1.00 87.12 88 ASP A C 1
ATOM 669 O O . ASP A 1 88 ? 16.097 -7.460 -16.416 1.00 87.12 88 ASP A O 1
ATOM 673 N N . ALA A 1 89 ? 17.445 -5.732 -15.936 1.00 86.25 89 ALA A N 1
ATOM 674 C CA . ALA A 1 89 ? 16.598 -5.215 -14.861 1.00 86.25 89 ALA A CA 1
ATOM 675 C C . ALA A 1 89 ? 15.222 -4.753 -15.383 1.00 86.25 89 ALA A C 1
ATOM 677 O O . ALA A 1 89 ? 14.189 -5.068 -14.781 1.00 86.25 89 ALA A O 1
ATOM 678 N N . ASN A 1 90 ? 15.185 -4.078 -16.534 1.00 87.25 90 ASN A N 1
ATOM 679 C CA . ASN A 1 90 ? 13.948 -3.642 -17.184 1.00 87.25 90 ASN A CA 1
ATOM 680 C C . ASN A 1 90 ? 13.097 -4.826 -17.667 1.00 87.25 90 ASN A C 1
ATOM 682 O O . ASN A 1 90 ? 11.879 -4.845 -17.458 1.00 87.25 90 ASN A O 1
ATOM 686 N N . VAL A 1 91 ? 13.719 -5.857 -18.245 1.00 90.94 91 VAL A N 1
ATOM 687 C CA . VAL A 1 91 ? 13.031 -7.096 -18.640 1.00 90.94 91 VAL A CA 1
ATOM 688 C C . VAL A 1 91 ? 12.428 -7.790 -17.417 1.00 90.94 91 VAL A C 1
ATOM 690 O O . VAL A 1 91 ? 11.262 -8.194 -17.439 1.00 90.94 91 VAL A O 1
ATOM 693 N N . GLN A 1 92 ? 13.170 -7.873 -16.309 1.00 91.69 92 GLN A N 1
ATOM 694 C CA . GLN A 1 92 ? 12.653 -8.434 -15.059 1.00 91.69 92 GLN A CA 1
ATOM 695 C C . GLN A 1 92 ? 11.463 -7.638 -14.510 1.00 91.69 92 GLN A C 1
ATOM 697 O O . GLN A 1 92 ? 10.502 -8.238 -14.019 1.00 91.69 92 GLN A O 1
ATOM 702 N N . LEU A 1 93 ? 11.490 -6.305 -14.597 1.00 91.81 93 LEU A N 1
ATOM 703 C CA . LEU A 1 93 ? 10.368 -5.454 -14.199 1.00 91.81 93 LEU A CA 1
ATOM 704 C C . LEU A 1 93 ? 9.123 -5.712 -15.053 1.00 91.81 93 LEU A C 1
ATOM 706 O O . LEU A 1 93 ? 8.030 -5.854 -14.502 1.00 91.81 93 LEU A O 1
ATOM 710 N N . LEU A 1 94 ? 9.278 -5.854 -16.371 1.00 93.50 94 LEU A N 1
ATOM 711 C CA . LEU A 1 94 ? 8.171 -6.188 -17.272 1.00 93.50 94 LEU A CA 1
ATOM 712 C C . LEU A 1 94 ? 7.550 -7.549 -16.939 1.00 93.50 94 LEU A C 1
ATOM 714 O O . LEU A 1 94 ? 6.325 -7.661 -16.859 1.00 93.50 94 LEU A O 1
ATOM 718 N N . ILE A 1 95 ? 8.372 -8.567 -16.671 1.00 94.38 95 ILE A N 1
ATOM 719 C CA . ILE A 1 95 ? 7.892 -9.894 -16.253 1.00 94.38 95 ILE A CA 1
ATOM 720 C C . ILE A 1 95 ? 7.119 -9.795 -14.929 1.00 94.38 95 ILE A C 1
ATOM 722 O O . ILE A 1 95 ? 6.029 -10.356 -14.795 1.00 94.38 95 ILE A O 1
ATOM 726 N N . ARG A 1 96 ? 7.635 -9.043 -13.946 1.00 93.62 96 ARG A N 1
ATOM 727 C CA . ARG A 1 96 ? 6.939 -8.814 -12.666 1.00 93.62 96 ARG A CA 1
ATOM 728 C C . ARG A 1 96 ? 5.594 -8.119 -12.868 1.00 93.62 96 ARG A C 1
ATOM 730 O O . ARG A 1 96 ? 4.613 -8.528 -12.249 1.00 93.62 96 ARG A O 1
ATOM 737 N N . ALA A 1 97 ? 5.530 -7.117 -13.744 1.00 93.81 97 ALA A N 1
ATOM 738 C CA . ALA A 1 97 ? 4.285 -6.434 -14.076 1.00 93.81 97 ALA A CA 1
ATOM 739 C C . ALA A 1 97 ? 3.264 -7.401 -14.699 1.00 93.81 97 ALA A C 1
ATOM 741 O O . ALA A 1 97 ? 2.122 -7.456 -14.247 1.00 93.81 97 ALA A O 1
ATOM 742 N N . GLN A 1 98 ? 3.668 -8.222 -15.674 1.00 94.50 98 GLN A N 1
ATOM 743 C CA . GLN A 1 98 ? 2.787 -9.227 -16.285 1.00 94.50 98 GLN A CA 1
ATOM 744 C C . GLN A 1 98 ? 2.231 -10.214 -15.249 1.00 94.50 98 GLN A C 1
ATOM 746 O O . GLN A 1 98 ? 1.027 -10.490 -15.232 1.00 94.50 98 GLN A O 1
ATOM 751 N N . ASN A 1 99 ? 3.083 -10.687 -14.337 1.00 94.81 99 ASN A N 1
ATOM 752 C CA . ASN A 1 99 ? 2.666 -11.569 -13.251 1.00 94.81 99 ASN A CA 1
ATOM 753 C C . ASN A 1 99 ? 1.630 -10.890 -12.341 1.00 94.81 99 ASN A C 1
ATOM 755 O O . ASN A 1 99 ? 0.591 -11.488 -12.065 1.00 94.81 99 ASN A O 1
ATOM 759 N N . LEU A 1 100 ? 1.838 -9.626 -11.960 1.00 93.81 100 LEU A N 1
ATOM 760 C CA . LEU A 1 100 ? 0.875 -8.853 -11.164 1.00 93.81 100 LEU A CA 1
ATOM 761 C C . LEU A 1 100 ? -0.499 -8.741 -11.838 1.00 93.81 100 LEU A C 1
ATOM 763 O O . LEU A 1 100 ? -1.523 -8.950 -11.187 1.00 93.81 100 LEU A O 1
ATOM 767 N N . TYR A 1 101 ? -0.537 -8.470 -13.145 1.00 94.44 101 TYR A N 1
ATOM 768 C CA . TYR A 1 101 ? -1.793 -8.449 -13.903 1.00 94.44 101 TYR A CA 1
ATOM 769 C C . TYR A 1 101 ? -2.482 -9.816 -13.910 1.00 94.44 101 TYR A C 1
ATOM 771 O O . TYR A 1 101 ? -3.707 -9.893 -13.782 1.00 94.44 101 TYR A O 1
ATOM 779 N N . SER A 1 102 ? -1.720 -10.904 -14.038 1.00 94.81 102 SER A N 1
ATOM 780 C CA . SER A 1 102 ? -2.281 -12.257 -13.993 1.00 94.81 102 SER A CA 1
ATOM 781 C C . SER A 1 102 ? -2.897 -12.579 -12.625 1.00 94.81 102 SER A C 1
ATOM 783 O O . SER A 1 102 ? -3.967 -13.181 -12.563 1.00 94.81 102 SER A O 1
ATOM 785 N N . GLU A 1 103 ? -2.275 -12.122 -11.538 1.00 93.19 103 GLU A N 1
ATOM 786 C CA . GLU A 1 103 ? -2.739 -12.335 -10.167 1.00 93.19 103 GLU A CA 1
ATOM 787 C C . GLU A 1 103 ? -3.973 -11.494 -9.839 1.00 93.19 103 GLU A C 1
ATOM 789 O O . GLU A 1 103 ? -4.940 -12.010 -9.281 1.00 93.19 103 GLU A O 1
ATOM 794 N N . ALA A 1 104 ? -3.995 -10.224 -10.250 1.00 92.12 104 ALA A N 1
ATOM 795 C CA . ALA A 1 104 ? -5.170 -9.372 -10.088 1.00 92.12 104 ALA A CA 1
ATOM 796 C C . ALA A 1 104 ? -6.389 -9.944 -10.830 1.00 92.12 104 ALA A C 1
ATOM 798 O O . ALA A 1 104 ? -7.508 -9.918 -10.316 1.00 92.12 104 ALA A O 1
ATOM 799 N N . ASN A 1 105 ? -6.185 -10.539 -12.010 1.00 93.38 105 ASN A N 1
ATOM 800 C CA . ASN A 1 105 ? -7.262 -11.182 -12.765 1.00 93.38 105 ASN A CA 1
ATOM 801 C C . ASN A 1 105 ? -7.823 -12.451 -12.100 1.00 93.38 105 ASN A C 1
ATOM 803 O O . ASN A 1 105 ? -8.973 -12.807 -12.369 1.00 93.38 105 ASN A O 1
ATOM 807 N N . GLN A 1 106 ? -7.059 -13.099 -11.215 1.00 93.31 106 GLN A N 1
ATOM 808 C CA . GLN A 1 106 ? -7.485 -14.283 -10.456 1.00 93.31 106 GLN A CA 1
ATOM 809 C C . GLN A 1 106 ? -8.343 -13.944 -9.224 1.00 93.31 106 GLN A C 1
ATOM 811 O O . GLN A 1 106 ? -8.881 -14.851 -8.581 1.00 93.31 106 GLN A O 1
ATOM 816 N N . LEU A 1 107 ? -8.500 -12.661 -8.879 1.00 90.44 107 LEU A N 1
ATOM 817 C CA . LEU A 1 107 ? -9.332 -12.244 -7.752 1.00 90.44 107 LEU A CA 1
ATOM 818 C C . LEU A 1 107 ? -10.797 -12.647 -7.965 1.00 90.44 107 LEU A C 1
ATOM 820 O O . LEU A 1 107 ? -11.406 -12.374 -9.001 1.00 90.44 107 LEU A O 1
ATOM 824 N N . ARG A 1 108 ? -11.386 -13.273 -6.938 1.00 91.94 108 ARG A N 1
ATOM 825 C CA . ARG A 1 108 ? -12.766 -13.790 -6.979 1.00 91.94 108 ARG A CA 1
ATOM 826 C C . ARG A 1 108 ? -13.810 -12.677 -7.053 1.00 91.94 108 ARG A C 1
ATOM 828 O O . ARG A 1 108 ? -14.864 -12.863 -7.654 1.00 91.94 108 ARG A O 1
ATOM 835 N N . ARG A 1 109 ? -13.546 -11.541 -6.400 1.00 89.69 109 ARG A N 1
ATOM 836 C CA . ARG A 1 109 ? -14.480 -10.415 -6.319 1.00 89.69 109 ARG A CA 1
ATOM 837 C C . ARG A 1 109 ? -14.228 -9.437 -7.469 1.00 89.69 109 ARG A C 1
ATOM 839 O O . ARG A 1 109 ? -13.123 -8.908 -7.582 1.00 89.69 109 ARG A O 1
ATOM 846 N N . PRO A 1 110 ? -15.243 -9.145 -8.303 1.00 91.00 110 PRO A N 1
ATOM 847 C CA . PRO A 1 110 ? -15.062 -8.289 -9.471 1.00 91.00 110 PRO A CA 1
ATOM 848 C C . PRO A 1 110 ? -14.818 -6.819 -9.104 1.00 91.00 110 PRO A C 1
ATOM 850 O O . PRO A 1 110 ? -14.126 -6.130 -9.847 1.00 91.00 110 PRO A O 1
ATOM 853 N N . GLN A 1 111 ? -15.356 -6.352 -7.971 1.00 89.12 111 GLN A N 1
ATOM 854 C CA . GLN A 1 111 ? -15.141 -4.988 -7.473 1.00 89.12 111 GLN A CA 1
ATOM 855 C C . GLN A 1 111 ? -13.678 -4.778 -7.069 1.00 89.12 111 GLN A C 1
ATOM 857 O O . GLN A 1 111 ? -13.031 -3.868 -7.577 1.00 89.12 111 GLN A O 1
ATOM 862 N N . ASP A 1 112 ? -13.136 -5.679 -6.246 1.00 87.44 112 ASP A N 1
ATOM 863 C CA . ASP A 1 112 ? -11.734 -5.636 -5.820 1.00 87.44 112 ASP A CA 1
ATOM 864 C C . ASP A 1 112 ? -10.795 -5.734 -7.030 1.00 87.44 112 ASP A C 1
ATOM 866 O O . ASP A 1 112 ? -9.864 -4.943 -7.168 1.00 87.44 112 ASP A O 1
ATOM 870 N N . ARG A 1 113 ? -11.102 -6.630 -7.978 1.00 91.56 113 ARG A N 1
ATOM 871 C CA . ARG A 1 113 ? -10.360 -6.744 -9.240 1.00 91.56 113 ARG A CA 1
ATOM 872 C C . ARG A 1 113 ? -10.320 -5.432 -10.022 1.00 91.56 113 ARG A C 1
ATOM 874 O O . ARG A 1 113 ? -9.260 -5.070 -10.517 1.00 91.56 113 ARG A O 1
ATOM 881 N N . ALA A 1 114 ? -11.444 -4.728 -10.158 1.00 89.81 114 ALA A N 1
ATOM 882 C CA . ALA A 1 114 ? -11.486 -3.461 -10.888 1.00 89.81 114 ALA A CA 1
ATOM 883 C C . ALA A 1 114 ? -10.592 -2.396 -10.230 1.00 89.81 114 ALA A C 1
ATOM 885 O O . ALA A 1 114 ? -9.840 -1.717 -10.929 1.00 89.81 114 ALA A O 1
ATOM 886 N N . THR A 1 115 ? -10.616 -2.308 -8.897 1.00 88.94 115 THR A N 1
ATOM 887 C CA . THR A 1 115 ? -9.746 -1.409 -8.125 1.00 88.94 115 THR A CA 1
ATOM 888 C C . THR A 1 115 ? -8.269 -1.726 -8.359 1.00 88.94 115 THR A C 1
ATOM 890 O O . THR A 1 115 ? -7.490 -0.833 -8.690 1.00 88.94 115 THR A O 1
ATOM 893 N N . TYR A 1 116 ? -7.890 -3.003 -8.268 1.00 90.50 116 TYR A N 1
ATOM 894 C CA . TYR A 1 116 ? -6.506 -3.430 -8.466 1.00 90.50 116 TYR A CA 1
ATOM 895 C C . TYR A 1 116 ? -6.017 -3.259 -9.900 1.00 90.50 116 TYR A C 1
ATOM 897 O O . TYR A 1 116 ? -4.884 -2.843 -10.109 1.00 90.50 116 TYR A O 1
ATOM 905 N N . LEU A 1 117 ? -6.854 -3.534 -10.901 1.00 92.25 117 LEU A N 1
ATOM 906 C CA . LEU A 1 117 ? -6.493 -3.290 -12.298 1.00 92.25 117 LEU A CA 1
ATOM 907 C C . LEU A 1 117 ? -6.296 -1.797 -12.578 1.00 92.25 117 LEU A C 1
ATOM 909 O O . LEU A 1 117 ? -5.393 -1.435 -13.331 1.00 92.25 117 LEU A O 1
ATOM 913 N N . HIS A 1 118 ? -7.101 -0.930 -11.958 1.00 90.62 118 HIS A N 1
ATOM 914 C CA . HIS A 1 118 ? -6.913 0.510 -12.079 1.00 90.62 118 HIS A CA 1
ATOM 915 C C . HIS A 1 118 ? -5.577 0.960 -11.472 1.00 90.62 118 HIS A C 1
ATOM 917 O O . HIS A 1 118 ? -4.818 1.678 -12.128 1.00 90.62 118 HIS A O 1
ATOM 923 N N . GLU A 1 119 ? -5.267 0.496 -10.260 1.00 90.00 119 GLU A N 1
ATOM 924 C CA . GLU A 1 119 ? -3.996 0.783 -9.593 1.00 90.00 119 GLU A CA 1
ATOM 925 C C . GLU A 1 119 ? -2.801 0.239 -10.389 1.00 90.00 119 GLU A C 1
ATOM 927 O O . GLU A 1 119 ? -1.834 0.964 -10.615 1.00 90.00 119 GLU A O 1
ATOM 932 N N . LEU A 1 120 ? -2.877 -0.998 -10.888 1.00 91.38 120 LEU A N 1
ATOM 933 C CA . LEU A 1 120 ? -1.834 -1.604 -11.721 1.00 91.38 120 LEU A CA 1
ATOM 934 C C . LEU A 1 120 ? -1.613 -0.851 -13.036 1.00 91.38 120 LEU A C 1
ATOM 936 O O . LEU A 1 120 ? -0.484 -0.810 -13.522 1.00 91.38 120 LEU A O 1
ATOM 940 N N . GLY A 1 121 ? -2.650 -0.225 -13.598 1.00 88.69 121 GLY A N 1
ATOM 941 C CA . GLY A 1 121 ? -2.512 0.669 -14.749 1.00 88.69 121 GLY A CA 1
ATOM 942 C C . GLY A 1 121 ? -1.618 1.869 -14.439 1.00 88.69 121 GLY A C 1
ATOM 943 O O . GLY A 1 121 ? -0.729 2.209 -15.217 1.00 88.69 121 GLY A O 1
ATOM 944 N N . GLN A 1 122 ? -1.808 2.476 -13.268 1.00 88.94 122 GLN A N 1
ATOM 945 C CA . GLN A 1 122 ? -1.009 3.618 -12.823 1.00 88.94 122 GLN A CA 1
ATOM 946 C C . GLN A 1 122 ? 0.405 3.192 -12.420 1.00 88.94 122 GLN A C 1
ATOM 948 O O . GLN A 1 122 ? 1.375 3.798 -12.860 1.00 88.94 122 GLN A O 1
ATOM 953 N N . VAL A 1 123 ? 0.538 2.112 -11.649 1.00 89.81 123 VAL A N 1
ATOM 954 C CA . VAL A 1 123 ? 1.833 1.575 -11.216 1.00 89.81 123 VAL A CA 1
ATOM 955 C C . VAL A 1 123 ? 2.649 1.059 -12.404 1.00 89.81 123 VAL A C 1
ATOM 957 O O . VAL A 1 123 ? 3.847 1.300 -12.465 1.00 89.81 123 VAL A O 1
ATOM 960 N N . GLY A 1 124 ? 2.028 0.423 -13.397 1.00 90.88 124 GLY A N 1
ATOM 961 C CA . GLY A 1 124 ? 2.708 0.023 -14.633 1.00 90.88 124 GLY A CA 1
ATOM 962 C C . GLY A 1 124 ? 3.231 1.216 -15.440 1.00 90.88 124 GLY A C 1
ATOM 963 O O . GLY A 1 124 ? 4.290 1.121 -16.057 1.00 90.88 124 GLY A O 1
ATOM 964 N N . GLY A 1 125 ? 2.547 2.363 -15.369 1.00 89.88 125 GLY A N 1
ATOM 965 C CA . GLY A 1 125 ? 2.981 3.615 -15.993 1.00 89.88 125 GLY A CA 1
ATOM 966 C C . GLY A 1 125 ? 4.306 4.166 -15.454 1.00 89.88 125 GLY A C 1
ATOM 967 O O . GLY A 1 125 ? 4.934 4.982 -16.122 1.00 89.88 125 GLY A O 1
ATOM 968 N N . ILE A 1 126 ? 4.774 3.695 -14.294 1.00 91.25 126 ILE A N 1
ATOM 969 C CA . ILE A 1 126 ? 6.081 4.053 -13.720 1.00 91.25 126 ILE A CA 1
ATOM 970 C C . ILE A 1 126 ? 7.220 3.686 -14.681 1.00 91.25 126 ILE A C 1
ATOM 972 O O . ILE A 1 126 ? 8.167 4.456 -14.817 1.00 91.25 126 ILE A O 1
ATOM 976 N N . LEU A 1 127 ? 7.095 2.566 -15.403 1.00 90.50 127 LEU A N 1
ATOM 977 C CA . LEU A 1 127 ? 8.113 2.080 -16.344 1.00 90.50 127 LEU A CA 1
ATOM 978 C C . LEU A 1 127 ? 8.296 2.983 -17.570 1.00 90.50 127 LEU A C 1
ATOM 980 O O . LEU A 1 127 ? 9.282 2.846 -18.286 1.00 90.50 127 LEU A O 1
ATOM 984 N N . ALA A 1 128 ? 7.364 3.903 -17.830 1.00 91.50 128 ALA A N 1
ATOM 985 C CA . ALA A 1 128 ? 7.482 4.847 -18.937 1.00 91.50 128 ALA A CA 1
ATOM 986 C C . ALA A 1 128 ? 8.480 5.9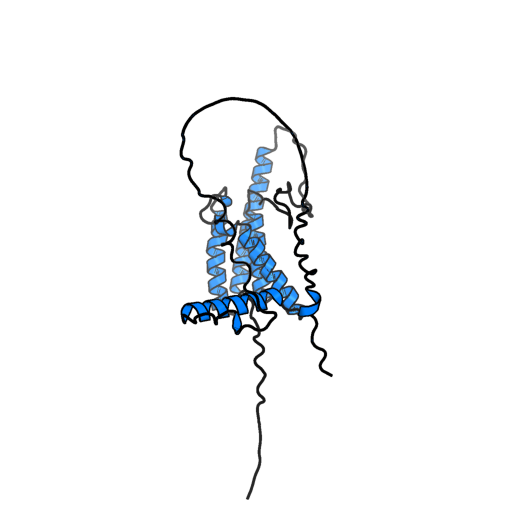85 -18.651 1.00 91.50 128 ALA A C 1
ATOM 988 O O . ALA A 1 128 ? 8.804 6.754 -19.557 1.00 91.50 128 ALA A O 1
ATOM 989 N N . TYR A 1 129 ? 8.947 6.122 -17.406 1.00 90.44 129 TYR A N 1
ATOM 990 C CA . TYR A 1 129 ? 9.809 7.216 -16.973 1.00 90.44 129 TYR A CA 1
ATOM 991 C C . TYR A 1 129 ? 11.199 6.707 -16.603 1.00 90.44 129 TYR A C 1
ATOM 993 O O . TYR A 1 129 ? 11.341 5.759 -15.840 1.00 90.44 129 TYR A O 1
ATOM 1001 N N . THR A 1 130 ? 12.232 7.402 -17.081 1.00 87.00 130 THR A N 1
ATOM 1002 C CA . THR A 1 130 ? 13.632 7.120 -16.724 1.00 87.00 130 THR A CA 1
ATOM 1003 C C . THR A 1 130 ? 13.931 7.417 -15.254 1.00 87.00 130 THR A C 1
ATOM 1005 O O . THR A 1 130 ? 14.714 6.714 -14.629 1.00 87.00 130 THR A O 1
ATOM 1008 N N . VAL A 1 131 ? 13.294 8.455 -14.699 1.00 89.88 131 VAL A N 1
ATOM 1009 C CA . VAL A 1 131 ? 13.352 8.815 -13.275 1.00 89.88 131 VAL A CA 1
ATOM 1010 C C . VAL A 1 131 ? 11.921 8.893 -12.737 1.00 89.88 131 VAL A C 1
ATOM 1012 O O . VAL A 1 131 ? 11.287 9.956 -12.796 1.00 89.88 131 VAL A O 1
ATOM 1015 N N . PRO A 1 132 ? 11.366 7.775 -12.251 1.00 89.38 132 PRO A N 1
ATOM 1016 C CA . PRO A 1 132 ? 9.963 7.705 -11.865 1.00 89.38 132 PRO A CA 1
ATOM 1017 C C . PRO A 1 132 ? 9.602 8.567 -10.645 1.00 89.38 132 PRO A C 1
ATOM 1019 O O . PRO A 1 132 ? 8.453 8.985 -10.504 1.00 89.38 132 PRO A O 1
ATOM 1022 N N . GLU A 1 133 ? 10.562 8.933 -9.801 1.00 90.12 133 GLU A N 1
ATOM 1023 C CA . GLU A 1 133 ? 10.356 9.775 -8.617 1.00 90.12 133 GLU A CA 1
ATOM 1024 C C . GLU A 1 133 ? 10.041 11.235 -8.964 1.00 90.12 133 GLU A C 1
ATOM 1026 O O . GLU A 1 133 ? 9.461 11.951 -8.153 1.00 90.12 133 GLU A O 1
ATOM 1031 N N . ARG A 1 134 ? 10.405 11.688 -10.170 1.00 89.69 134 ARG A N 1
ATOM 1032 C CA . ARG A 1 134 ? 10.063 13.028 -10.684 1.00 89.69 134 ARG A CA 1
ATOM 1033 C C . ARG A 1 134 ? 8.791 13.027 -11.532 1.00 89.69 134 ARG A C 1
ATOM 1035 O O . ARG A 1 134 ? 8.372 14.076 -12.016 1.00 89.69 134 ARG A O 1
ATOM 1042 N N . SER A 1 135 ? 8.197 11.856 -11.736 1.00 88.88 135 SER A N 1
ATOM 1043 C CA . SER A 1 135 ? 7.003 11.680 -12.555 1.00 88.88 135 SER A CA 1
ATOM 1044 C C . SER A 1 135 ? 5.733 12.114 -11.800 1.00 88.88 135 SER A C 1
ATOM 1046 O O . SER A 1 135 ? 5.733 12.200 -10.564 1.00 88.88 135 SER A O 1
ATOM 1048 N N . PRO A 1 136 ? 4.603 12.324 -12.502 1.00 88.25 136 PRO A N 1
ATOM 1049 C CA . PRO A 1 136 ? 3.301 12.511 -11.852 1.00 88.25 136 PRO A CA 1
ATOM 1050 C C . PRO A 1 136 ? 2.862 11.299 -11.010 1.00 88.25 136 PRO A C 1
ATOM 1052 O O . PRO A 1 136 ? 1.966 11.424 -10.182 1.00 88.25 136 PRO A O 1
ATOM 1055 N N . LEU A 1 137 ? 3.495 10.134 -11.191 1.00 86.62 137 LEU A N 1
ATOM 1056 C CA . LEU A 1 137 ? 3.240 8.911 -10.427 1.00 86.62 137 LEU A CA 1
ATOM 1057 C C . LEU A 1 137 ? 4.122 8.796 -9.174 1.00 86.62 137 LEU A C 1
ATOM 1059 O O . LEU A 1 137 ? 4.042 7.802 -8.452 1.00 86.62 137 LEU A O 1
ATOM 1063 N N . SER A 1 138 ? 4.927 9.819 -8.874 1.00 86.69 138 SER A N 1
ATOM 1064 C CA . SER A 1 138 ? 5.786 9.889 -7.685 1.00 86.69 138 SER A CA 1
ATOM 1065 C C . SER A 1 138 ? 5.034 9.683 -6.367 1.00 86.69 138 SER A C 1
ATOM 1067 O O . SER A 1 138 ? 5.620 9.192 -5.403 1.00 86.69 138 SER A O 1
ATOM 1069 N N . THR A 1 139 ? 3.724 9.952 -6.326 1.00 88.00 139 THR A N 1
ATOM 1070 C CA . THR A 1 139 ? 2.853 9.664 -5.176 1.00 88.00 139 THR A CA 1
ATOM 1071 C C . THR A 1 139 ? 2.942 8.200 -4.728 1.00 88.00 139 THR A C 1
ATOM 1073 O O . THR A 1 139 ? 2.974 7.928 -3.525 1.00 88.00 139 THR A O 1
ATOM 1076 N N . TYR A 1 140 ? 3.076 7.261 -5.671 1.00 86.56 140 TYR A N 1
ATOM 1077 C CA . TYR A 1 140 ? 3.246 5.830 -5.391 1.00 86.56 140 TYR A CA 1
ATOM 1078 C C . TYR A 1 140 ? 4.610 5.485 -4.788 1.00 86.56 140 TYR A C 1
ATOM 1080 O O . TYR A 1 140 ? 4.757 4.456 -4.136 1.00 86.56 140 TYR A O 1
ATOM 1088 N N . MET A 1 141 ? 5.600 6.353 -4.965 1.00 85.88 141 MET A N 1
ATOM 1089 C CA . MET A 1 141 ? 6.967 6.168 -4.485 1.00 85.88 141 MET A CA 1
ATOM 1090 C C . MET A 1 141 ? 7.237 6.883 -3.158 1.00 85.88 141 MET A C 1
ATOM 1092 O O . MET A 1 141 ? 8.378 6.913 -2.695 1.00 85.88 141 MET A O 1
ATOM 1096 N N . THR A 1 142 ? 6.213 7.434 -2.512 1.00 87.62 142 THR A N 1
ATOM 1097 C CA . THR A 1 142 ? 6.355 8.096 -1.213 1.00 87.62 142 THR A CA 1
ATOM 1098 C C . THR A 1 142 ? 6.492 7.098 -0.062 1.00 87.62 142 THR A C 1
ATOM 1100 O O . THR A 1 142 ? 6.014 5.962 -0.122 1.00 87.62 142 THR A O 1
ATOM 1103 N N . GLN A 1 143 ? 7.110 7.551 1.030 1.00 85.50 143 GLN A N 1
ATOM 1104 C CA . GLN A 1 143 ? 7.195 6.795 2.283 1.00 85.50 143 GLN A CA 1
ATOM 1105 C C . GLN A 1 143 ? 5.801 6.466 2.853 1.00 85.50 143 GLN A C 1
ATOM 1107 O O . GLN A 1 143 ? 5.592 5.371 3.369 1.00 85.50 143 GLN A O 1
ATOM 1112 N N . ILE A 1 144 ? 4.825 7.359 2.655 1.00 85.38 144 ILE A N 1
ATOM 1113 C CA . ILE A 1 144 ? 3.432 7.195 3.101 1.00 85.38 144 ILE A CA 1
ATOM 1114 C C . ILE A 1 144 ? 2.830 5.884 2.580 1.00 85.38 144 ILE A C 1
ATOM 1116 O O . ILE A 1 144 ? 2.122 5.189 3.308 1.00 85.38 144 ILE A O 1
ATOM 1120 N N . ARG A 1 145 ? 3.127 5.498 1.332 1.00 86.12 145 ARG A N 1
ATOM 1121 C CA . ARG A 1 145 ? 2.630 4.232 0.781 1.00 86.12 145 ARG A CA 1
ATOM 1122 C C . ARG A 1 145 ? 3.260 3.020 1.473 1.00 86.12 145 ARG A C 1
ATOM 1124 O O . ARG A 1 145 ? 2.533 2.087 1.813 1.00 86.12 145 ARG A O 1
ATOM 1131 N N . ARG A 1 146 ? 4.580 3.039 1.714 1.00 87.12 146 ARG A N 1
ATOM 1132 C CA . ARG A 1 146 ? 5.281 1.970 2.454 1.00 87.12 146 ARG A CA 1
ATOM 1133 C C . ARG A 1 146 ? 4.686 1.791 3.848 1.00 87.12 146 ARG A C 1
ATOM 1135 O O . ARG A 1 146 ? 4.403 0.666 4.245 1.00 87.12 146 ARG A O 1
ATOM 1142 N N . GLU A 1 147 ? 4.448 2.896 4.549 1.00 85.88 147 GLU A N 1
ATOM 1143 C CA . GLU A 1 147 ? 3.808 2.909 5.869 1.00 85.88 147 GLU A CA 1
ATOM 1144 C C . GLU A 1 147 ? 2.372 2.393 5.808 1.00 85.88 147 GLU A C 1
ATOM 1146 O O . GLU A 1 147 ? 1.967 1.590 6.642 1.00 85.88 147 GLU A O 1
ATOM 1151 N N . GLY A 1 148 ? 1.613 2.780 4.781 1.00 85.75 148 GLY A N 1
ATOM 1152 C CA . GLY A 1 148 ? 0.274 2.256 4.536 1.00 85.75 148 GLY A CA 1
ATOM 1153 C C . GLY A 1 148 ? 0.261 0.731 4.416 1.00 85.75 148 GLY A C 1
ATOM 1154 O O . GLY A 1 148 ? -0.532 0.077 5.090 1.00 85.75 148 GLY A O 1
ATOM 1155 N N . VAL A 1 149 ? 1.157 0.150 3.611 1.00 89.12 149 VAL A N 1
ATOM 1156 C CA . VAL A 1 149 ? 1.278 -1.312 3.465 1.00 89.12 149 VAL A CA 1
ATOM 1157 C C . VAL A 1 149 ? 1.778 -1.965 4.758 1.00 89.12 149 VAL A C 1
ATOM 1159 O O . VAL A 1 149 ? 1.247 -2.998 5.154 1.00 89.12 149 VAL A O 1
ATOM 1162 N N . ALA A 1 150 ? 2.738 -1.361 5.462 1.00 89.69 150 ALA A N 1
ATOM 1163 C CA . ALA A 1 150 ? 3.214 -1.868 6.750 1.00 89.69 150 ALA A CA 1
ATOM 1164 C C . ALA A 1 150 ? 2.079 -1.929 7.788 1.00 89.69 150 ALA A C 1
ATOM 1166 O O . ALA A 1 150 ? 1.822 -2.987 8.355 1.00 89.69 150 ALA A O 1
ATOM 1167 N N . ASN A 1 151 ? 1.305 -0.849 7.926 1.00 87.12 151 ASN A N 1
ATOM 1168 C CA . ASN A 1 151 ? 0.148 -0.783 8.819 1.00 87.12 151 ASN A CA 1
ATOM 1169 C C . ASN A 1 151 ? -0.921 -1.832 8.472 1.00 87.12 151 ASN A C 1
ATOM 1171 O O . ASN A 1 151 ? -1.579 -2.369 9.366 1.00 87.12 151 ASN A O 1
ATOM 1175 N N . GLN A 1 152 ? -1.109 -2.147 7.183 1.00 88.75 152 GLN A N 1
ATOM 1176 C CA . GLN A 1 152 ? -2.003 -3.227 6.745 1.00 88.75 152 GLN A CA 1
ATOM 1177 C C . GLN A 1 152 ? -1.524 -4.593 7.230 1.00 88.75 152 GLN A C 1
ATOM 1179 O O . GLN A 1 152 ? -2.322 -5.382 7.737 1.00 88.75 152 GLN A O 1
ATOM 1184 N N . ILE A 1 153 ? -0.227 -4.863 7.089 1.00 92.00 153 ILE A N 1
ATOM 1185 C CA . ILE A 1 153 ? 0.383 -6.115 7.532 1.00 92.00 153 ILE A CA 1
ATOM 1186 C C . ILE A 1 153 ? 0.335 -6.228 9.053 1.00 92.00 153 ILE A C 1
ATOM 1188 O O . ILE A 1 153 ? -0.120 -7.253 9.555 1.00 92.00 153 ILE A O 1
ATOM 1192 N N . ASP A 1 154 ? 0.690 -5.175 9.785 1.00 90.88 154 ASP A N 1
ATOM 1193 C CA . ASP A 1 154 ? 0.610 -5.151 11.247 1.00 90.88 154 ASP A CA 1
ATOM 1194 C C . ASP A 1 154 ? -0.825 -5.384 11.729 1.00 90.88 154 ASP A C 1
ATOM 1196 O O . ASP A 1 154 ? -1.072 -6.219 12.603 1.00 90.88 154 ASP A O 1
ATOM 1200 N N . SER A 1 155 ? -1.802 -4.735 11.088 1.00 87.31 155 SER A N 1
ATOM 1201 C CA . SER A 1 155 ? -3.223 -4.956 11.373 1.00 87.31 155 SER A CA 1
ATOM 1202 C C . SER A 1 155 ? -3.639 -6.405 11.109 1.00 87.31 155 SER A C 1
ATOM 1204 O O . SER A 1 155 ? -4.359 -6.998 11.911 1.00 87.31 155 SER A O 1
ATOM 1206 N N . ALA A 1 156 ? -3.175 -7.009 10.014 1.00 89.94 156 ALA A N 1
ATOM 1207 C CA . ALA A 1 156 ? -3.474 -8.398 9.685 1.00 89.94 156 ALA A CA 1
ATOM 1208 C C . ALA A 1 156 ? -2.811 -9.393 10.652 1.00 89.94 156 ALA A C 1
ATOM 1210 O O . ALA A 1 156 ? -3.426 -10.400 11.014 1.00 89.94 156 ALA A O 1
ATOM 1211 N N . ILE A 1 157 ? -1.585 -9.106 11.104 1.00 91.81 157 ILE A N 1
ATOM 1212 C CA . ILE A 1 157 ? -0.873 -9.891 12.119 1.00 91.81 157 ILE A CA 1
ATOM 1213 C C . ILE A 1 157 ? -1.639 -9.841 13.439 1.00 91.81 157 ILE A C 1
ATOM 1215 O O . ILE A 1 157 ? -1.936 -10.889 14.013 1.00 91.81 157 ILE A O 1
ATOM 1219 N N . LEU A 1 158 ? -2.008 -8.643 13.900 1.00 89.50 158 LEU A N 1
ATOM 1220 C CA . LEU A 1 158 ? -2.777 -8.462 15.131 1.00 89.50 158 LEU A CA 1
ATOM 1221 C C . LEU A 1 158 ? -4.137 -9.162 15.043 1.00 89.50 158 LEU A C 1
ATOM 1223 O O . LEU A 1 158 ? -4.493 -9.907 15.957 1.00 89.50 158 LEU A O 1
ATOM 1227 N N . TYR A 1 159 ? -4.836 -9.016 13.913 1.00 87.81 159 TYR A N 1
ATOM 1228 C CA . TYR A 1 159 ? -6.103 -9.695 13.651 1.00 87.81 159 TYR A CA 1
ATOM 1229 C C . TYR A 1 159 ? -5.968 -11.220 13.754 1.00 87.81 159 TYR A C 1
ATOM 1231 O O . TYR A 1 159 ? -6.736 -11.861 14.473 1.00 87.81 159 TYR A O 1
ATOM 1239 N N . ARG A 1 160 ? -4.957 -11.815 13.105 1.00 89.56 160 ARG A N 1
ATOM 1240 C CA . ARG A 1 160 ? -4.704 -13.266 13.180 1.00 89.56 160 ARG A CA 1
ATOM 1241 C C . ARG A 1 160 ? -4.248 -13.732 14.561 1.00 89.56 160 ARG A C 1
ATOM 1243 O O . ARG A 1 160 ? -4.545 -14.860 14.937 1.00 89.56 160 ARG A O 1
ATOM 1250 N N . ALA A 1 161 ? -3.564 -12.881 15.319 1.00 92.12 161 ALA A N 1
ATOM 1251 C CA . ALA A 1 161 ? -3.150 -13.161 16.692 1.00 92.12 161 ALA A CA 1
ATOM 1252 C C . ALA A 1 161 ? -4.281 -12.970 17.724 1.00 92.12 161 ALA A C 1
ATOM 1254 O O . ALA A 1 161 ? -4.039 -13.132 18.920 1.00 92.12 161 ALA A O 1
ATOM 1255 N N . GLY A 1 162 ? -5.492 -12.582 17.300 1.00 86.94 162 GLY A N 1
ATOM 1256 C CA . GLY A 1 162 ? -6.609 -12.280 18.201 1.00 86.94 162 GLY A CA 1
ATOM 1257 C C . GLY A 1 162 ? -6.385 -11.031 19.061 1.00 86.94 162 GLY A C 1
ATOM 1258 O O . GLY A 1 162 ? -7.064 -10.845 20.072 1.00 86.94 162 GLY A O 1
ATOM 1259 N N . ARG A 1 163 ? -5.426 -10.178 18.683 1.00 87.19 163 ARG A N 1
ATOM 1260 C CA . ARG A 1 163 ? -5.099 -8.929 19.375 1.00 87.19 163 ARG A CA 1
ATOM 1261 C C . ARG A 1 163 ? -5.849 -7.759 18.731 1.00 87.19 163 ARG A C 1
ATOM 1263 O O . ARG A 1 163 ? -6.099 -7.781 17.526 1.00 87.19 163 ARG A O 1
ATOM 1270 N N . PRO A 1 164 ? -6.226 -6.727 19.505 1.00 83.62 164 PRO A N 1
ATOM 1271 C CA . PRO A 1 164 ? -6.855 -5.544 18.931 1.00 83.62 164 PRO A CA 1
ATOM 1272 C C . PRO A 1 164 ? -5.862 -4.809 18.017 1.00 83.62 164 PRO A C 1
ATOM 1274 O O . PRO A 1 164 ? -4.712 -4.601 18.398 1.00 83.62 164 PRO A O 1
ATOM 1277 N N . THR A 1 165 ? -6.310 -4.418 16.821 1.00 83.06 165 THR A N 1
ATOM 1278 C CA . THR A 1 165 ? -5.511 -3.646 15.849 1.00 83.06 165 THR A CA 1
ATOM 1279 C C . THR A 1 165 ? -5.326 -2.189 16.266 1.00 83.06 165 THR A C 1
ATOM 1281 O O . THR A 1 165 ? -4.334 -1.566 15.911 1.00 83.06 165 THR A O 1
ATOM 1284 N N . ILE A 1 166 ? -6.275 -1.659 17.038 1.00 81.25 166 ILE A N 1
ATOM 1285 C CA . ILE A 1 166 ? -6.275 -0.299 17.576 1.00 81.25 166 ILE A CA 1
ATOM 1286 C C . ILE A 1 166 ? -5.966 -0.350 19.069 1.00 81.25 166 ILE A C 1
ATOM 1288 O O . ILE A 1 166 ? -6.517 -1.173 19.807 1.00 81.25 166 ILE A O 1
ATOM 1292 N N . SER A 1 167 ? -5.118 0.565 19.533 1.00 82.94 167 SER A N 1
ATOM 1293 C CA . SER A 1 167 ? -4.846 0.700 20.963 1.00 82.94 167 SER A CA 1
ATOM 1294 C C . SER A 1 167 ? -6.080 1.205 21.716 1.00 82.94 167 SER A C 1
ATOM 1296 O O . SER A 1 167 ? -6.824 2.053 21.228 1.00 82.94 167 SER A O 1
ATOM 1298 N N . ARG A 1 168 ? -6.294 0.745 22.955 1.00 85.12 168 ARG A N 1
ATOM 1299 C CA . ARG A 1 168 ? -7.438 1.193 23.778 1.00 85.12 168 ARG A CA 1
ATOM 1300 C C . ARG A 1 168 ? -7.423 2.706 23.990 1.00 85.12 168 ARG A C 1
ATOM 1302 O O . ARG A 1 168 ? -8.481 3.326 23.968 1.00 85.12 168 ARG A O 1
ATOM 1309 N N . ILE A 1 169 ? -6.233 3.295 24.133 1.00 88.94 169 ILE A N 1
ATOM 1310 C CA . ILE A 1 169 ? -6.088 4.748 24.268 1.00 88.94 169 ILE A CA 1
ATOM 1311 C C . ILE A 1 169 ? -6.558 5.469 23.004 1.00 88.94 169 ILE A C 1
ATOM 1313 O O . ILE A 1 169 ? -7.292 6.440 23.107 1.00 88.94 169 ILE A O 1
ATOM 1317 N N . GLU A 1 170 ? -6.219 4.953 21.821 1.00 86.19 170 GLU A N 1
ATOM 1318 C CA . GLU A 1 170 ? -6.652 5.513 20.542 1.00 86.19 170 GLU A CA 1
ATOM 1319 C C . GLU A 1 170 ? -8.171 5.393 20.364 1.00 86.19 170 GLU A C 1
ATOM 1321 O O . GLU A 1 170 ? -8.830 6.324 19.903 1.00 86.19 170 GLU A O 1
ATOM 1326 N N . LEU A 1 171 ? -8.751 4.263 20.772 1.00 85.94 171 LEU A N 1
ATOM 1327 C CA . LEU A 1 171 ? -10.199 4.083 20.752 1.00 85.94 171 LEU A CA 1
ATOM 1328 C C . LEU A 1 171 ? -10.898 5.124 21.641 1.00 85.94 171 LEU A C 1
ATOM 1330 O O . LEU A 1 171 ? -11.853 5.769 21.203 1.00 85.94 171 LEU A O 1
ATOM 1334 N N . TYR A 1 172 ? -10.411 5.321 22.870 1.00 89.06 172 TYR A N 1
ATOM 1335 C CA . TYR A 1 172 ? -10.983 6.295 23.799 1.00 89.06 172 TYR A CA 1
ATOM 1336 C C . TYR A 1 172 ? -10.767 7.739 23.349 1.00 89.06 172 TYR A C 1
ATOM 1338 O O . TYR A 1 172 ? -11.684 8.550 23.485 1.00 89.06 172 TYR A O 1
ATOM 1346 N N . THR A 1 173 ? -9.607 8.078 22.782 1.00 92.19 173 THR A N 1
ATOM 1347 C CA . THR A 1 173 ? -9.349 9.431 22.270 1.00 92.19 173 THR A CA 1
ATOM 1348 C C . THR A 1 173 ? -10.240 9.742 21.073 1.00 92.19 173 THR A C 1
ATOM 1350 O O . THR A 1 173 ? -10.862 10.800 21.064 1.00 92.19 173 THR A O 1
ATOM 1353 N N . ARG A 1 174 ? -10.405 8.814 20.116 1.00 88.81 174 ARG A N 1
ATOM 1354 C CA . ARG A 1 174 ? -11.336 8.972 18.979 1.00 88.81 174 ARG A CA 1
ATOM 1355 C C . ARG A 1 174 ? -12.780 9.132 19.439 1.00 88.81 174 ARG A C 1
ATOM 1357 O O . ARG A 1 174 ? -13.474 10.032 18.974 1.00 88.81 174 ARG A O 1
ATOM 1364 N N . HIS A 1 175 ? -13.225 8.282 20.363 1.00 92.94 175 HIS A N 1
ATOM 1365 C CA . HIS A 1 175 ? -14.575 8.356 20.917 1.00 92.94 175 HIS A CA 1
ATOM 1366 C C . HIS A 1 175 ? -14.820 9.705 21.603 1.00 92.94 175 HIS A C 1
ATOM 1368 O O . HIS A 1 175 ? -15.807 10.381 21.326 1.00 92.94 175 HIS A O 1
ATOM 1374 N N . THR A 1 176 ? -13.879 10.132 22.445 1.00 91.56 176 THR A N 1
ATOM 1375 C CA . THR A 1 176 ? -13.956 11.407 23.162 1.00 91.56 176 THR A CA 1
ATOM 1376 C C . THR A 1 176 ? -13.936 12.585 22.187 1.00 91.56 176 THR A C 1
ATOM 1378 O O . THR A 1 176 ? -14.778 13.469 22.300 1.00 91.56 176 THR A O 1
ATOM 1381 N N . ALA A 1 177 ? -13.057 12.579 21.180 1.00 92.81 177 ALA A N 1
ATOM 1382 C CA . ALA A 1 177 ? -13.006 13.608 20.141 1.00 92.81 177 ALA A CA 1
ATOM 1383 C C . ALA A 1 177 ? -14.317 13.696 19.341 1.00 92.81 177 ALA A C 1
ATOM 1385 O O . ALA A 1 177 ? -14.815 14.794 19.106 1.00 92.81 177 ALA A O 1
ATOM 1386 N N . SER A 1 178 ? -14.912 12.554 18.979 1.00 93.31 178 SER A N 1
ATOM 1387 C CA . SER A 1 178 ? -16.211 12.510 18.300 1.00 93.31 178 SER A CA 1
ATOM 1388 C C . SER A 1 178 ? -17.331 13.064 19.180 1.00 93.31 178 SER A C 1
ATOM 1390 O O . SER A 1 178 ? -18.154 13.836 18.697 1.00 93.31 178 SER A O 1
ATOM 1392 N N . LEU A 1 179 ? -17.362 12.704 20.468 1.00 93.31 179 LEU A N 1
ATOM 1393 C CA . LEU A 1 179 ? -18.341 13.242 21.414 1.00 93.31 179 LEU A CA 1
ATOM 1394 C C . LEU A 1 179 ? -18.199 14.757 21.566 1.00 93.31 179 LEU A C 1
ATOM 1396 O O . LEU A 1 179 ? -19.195 15.467 21.466 1.00 93.31 179 LEU A O 1
ATOM 1400 N N . TRP A 1 180 ? -16.977 15.262 21.756 1.00 88.81 180 TRP A N 1
ATOM 1401 C CA . TRP A 1 180 ? -16.727 16.702 21.837 1.00 88.81 180 TRP A CA 1
ATOM 1402 C C . TRP A 1 180 ? -17.117 17.427 20.548 1.00 88.81 180 TRP A C 1
ATOM 1404 O O . TRP A 1 180 ? -17.734 18.486 20.625 1.00 88.81 180 TRP A O 1
ATOM 1414 N N . GLY A 1 181 ? -16.832 16.842 19.381 1.00 91.62 181 GLY A N 1
ATOM 1415 C CA . GLY A 1 181 ? -17.274 17.370 18.090 1.00 91.62 181 GLY A CA 1
ATOM 1416 C C . GLY A 1 181 ? -18.798 17.472 17.993 1.00 91.62 181 GLY A C 1
ATOM 1417 O O . GLY A 1 181 ? -19.320 18.532 17.662 1.00 91.62 181 GLY A O 1
ATOM 1418 N N . MET A 1 182 ? -19.520 16.414 18.375 1.00 94.06 182 MET A N 1
ATOM 1419 C CA . MET A 1 182 ? -20.989 16.411 18.391 1.00 94.06 182 MET A CA 1
ATOM 1420 C C . MET A 1 182 ? -21.581 17.406 19.401 1.00 94.06 182 MET A C 1
ATOM 1422 O O . MET A 1 182 ? -22.602 18.033 19.119 1.00 94.06 182 MET A O 1
ATOM 1426 N N . LEU A 1 183 ? -20.977 17.549 20.586 1.00 89.31 183 LEU A N 1
ATOM 1427 C CA . LEU A 1 183 ? -21.409 18.527 21.593 1.00 89.31 183 LEU A CA 1
ATOM 1428 C C . LEU A 1 183 ? -21.212 19.959 21.094 1.00 89.31 183 LEU A C 1
ATOM 1430 O O . LEU A 1 183 ? -22.089 20.798 21.301 1.00 89.31 183 LEU A O 1
ATOM 1434 N N . HIS A 1 184 ? -20.082 20.217 20.432 1.00 88.75 184 HIS A N 1
ATOM 1435 C CA . HIS A 1 184 ? -19.788 21.507 19.822 1.00 88.75 184 HIS A CA 1
ATOM 1436 C C . HIS A 1 184 ? -20.774 21.826 18.692 1.00 88.75 184 HIS A C 1
ATOM 1438 O O . HIS A 1 184 ? -21.305 22.930 18.647 1.00 88.75 184 HIS A O 1
ATOM 1444 N N . GLU A 1 185 ? -21.053 20.874 17.797 1.00 93.19 185 GLU A N 1
ATOM 1445 C CA . GLU A 1 185 ? -22.011 21.049 16.693 1.00 93.19 185 GLU A CA 1
ATOM 1446 C C . GLU A 1 185 ? -23.433 21.344 17.194 1.00 93.19 185 GLU A C 1
ATOM 1448 O O . GLU A 1 185 ? -24.151 22.147 16.606 1.00 93.19 185 GLU A O 1
ATOM 1453 N N . LYS A 1 186 ? -23.832 20.739 18.318 1.00 92.19 186 LYS A N 1
ATOM 1454 C CA . LYS A 1 186 ? -25.132 20.979 18.964 1.00 92.19 186 LYS 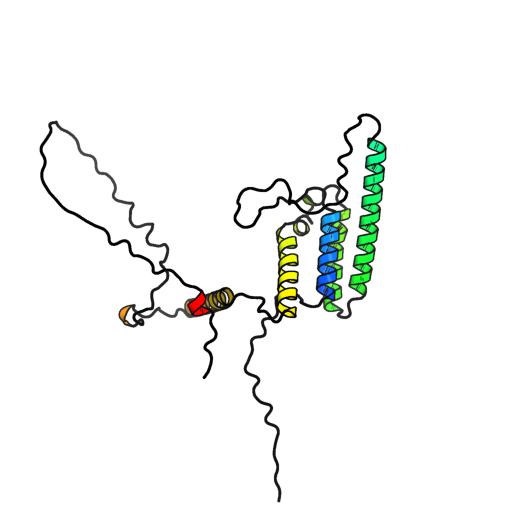A CA 1
ATOM 1455 C C . LYS A 1 186 ? -25.147 22.178 19.919 1.00 92.19 186 LYS A C 1
ATOM 1457 O O . LYS A 1 186 ? -26.128 22.351 20.640 1.00 92.19 186 LYS A O 1
ATOM 1462 N N . GLU A 1 187 ? -24.075 22.969 19.953 1.00 87.12 187 GLU A N 1
ATOM 1463 C CA . GLU A 1 187 ? -23.915 24.157 20.802 1.00 87.12 187 GLU A CA 1
ATOM 1464 C C . GLU A 1 187 ? -24.220 23.909 22.292 1.00 87.12 187 GLU A C 1
ATOM 1466 O O . GLU A 1 187 ? -24.751 24.770 23.004 1.00 87.12 187 GLU A O 1
ATOM 1471 N N . PHE A 1 188 ? -23.877 22.722 22.806 1.00 81.38 188 PHE A N 1
ATOM 1472 C CA . PHE A 1 188 ? -24.042 22.444 24.228 1.00 81.38 188 PHE A CA 1
ATOM 1473 C C . PHE A 1 188 ? -23.116 23.345 25.047 1.00 81.38 188 PHE A C 1
ATOM 1475 O O . PHE A 1 188 ? -21.891 23.227 25.007 1.00 81.38 188 PHE A O 1
ATOM 1482 N N . LYS A 1 189 ? -23.714 24.243 25.836 1.00 80.19 189 LYS A N 1
ATOM 1483 C CA . LYS A 1 189 ? -22.976 25.078 26.785 1.00 80.19 189 LYS A CA 1
ATOM 1484 C C . LYS A 1 189 ? -22.400 24.191 27.881 1.00 80.19 189 LYS A C 1
ATOM 1486 O O . LYS A 1 189 ? -23.137 23.476 28.560 1.00 80.19 189 LYS A O 1
ATOM 1491 N N . VAL A 1 190 ? -21.083 24.255 28.053 1.00 78.31 190 VAL A N 1
ATOM 1492 C CA . VAL A 1 190 ? -20.394 23.514 29.111 1.00 78.31 190 VAL A CA 1
ATOM 1493 C C . VAL A 1 190 ? -20.951 23.971 30.470 1.00 78.31 190 VAL A C 1
ATOM 1495 O O . VAL A 1 190 ? -21.043 25.181 30.702 1.00 78.31 190 VAL A O 1
ATOM 1498 N N . PRO A 1 191 ? -21.343 23.047 31.369 1.00 77.25 191 PRO A N 1
ATOM 1499 C CA . PRO A 1 191 ? -21.837 23.408 32.692 1.00 77.25 191 PRO A CA 1
ATOM 1500 C C . PRO A 1 191 ? -20.806 24.245 33.461 1.00 77.25 191 PRO A C 1
ATOM 1502 O O . PRO A 1 191 ? -19.603 24.024 33.294 1.00 77.25 191 PRO A O 1
ATOM 1505 N N . PRO A 1 192 ? -21.233 25.171 34.335 1.00 75.50 192 PRO A N 1
ATOM 1506 C CA . PRO A 1 192 ? -20.309 25.924 35.173 1.00 75.50 192 PRO A CA 1
ATOM 1507 C C . PRO A 1 192 ? -19.500 24.986 36.083 1.00 75.50 192 PRO A C 1
ATOM 1509 O O . PRO A 1 192 ? -20.020 23.990 36.591 1.00 75.50 192 PRO A O 1
ATOM 1512 N N . ARG A 1 193 ? -18.230 25.342 36.319 1.00 69.50 193 ARG A N 1
ATOM 1513 C CA . ARG A 1 193 ? -17.216 24.527 37.022 1.00 69.50 193 ARG A CA 1
ATOM 1514 C C . ARG A 1 193 ? -17.649 24.045 38.416 1.00 69.50 193 ARG A C 1
ATOM 1516 O O . ARG A 1 193 ? -17.191 23.009 38.873 1.00 69.50 193 ARG A O 1
ATOM 1523 N N . ASN A 1 194 ? -18.574 24.757 39.057 1.00 73.44 194 ASN A N 1
ATOM 1524 C CA . ASN A 1 194 ? -19.096 24.450 40.394 1.00 73.44 194 ASN A CA 1
ATOM 1525 C C . ASN A 1 194 ? -19.998 23.200 40.440 1.00 73.44 194 ASN A C 1
ATOM 1527 O O . ASN A 1 194 ? -20.350 22.753 41.525 1.00 73.44 194 ASN A O 1
ATOM 1531 N N . ILE A 1 195 ? -20.407 22.671 39.282 1.00 78.00 195 ILE A N 1
ATOM 1532 C CA . ILE A 1 195 ? -21.267 21.479 39.157 1.00 78.00 195 ILE A CA 1
ATOM 1533 C C . ILE A 1 195 ? -20.441 20.261 38.708 1.00 78.00 195 ILE A C 1
ATOM 1535 O O . ILE A 1 195 ? -20.956 19.151 38.596 1.00 78.00 195 ILE A O 1
ATOM 1539 N N . TRP A 1 196 ? -19.151 20.446 38.424 1.00 78.81 196 TRP A N 1
ATOM 1540 C CA . TRP A 1 196 ? -18.310 19.346 37.974 1.00 78.81 196 TRP A CA 1
ATOM 1541 C C . TRP A 1 196 ? -17.951 18.436 39.152 1.00 78.81 196 TRP A C 1
ATOM 1543 O O . TRP A 1 196 ? -17.782 18.919 40.274 1.00 78.81 196 TRP A O 1
ATOM 1553 N N . PRO A 1 197 ? -17.829 17.119 38.921 1.00 79.06 197 PRO A N 1
ATOM 1554 C CA . PRO A 1 197 ? -17.284 16.218 39.926 1.00 79.06 197 PRO A CA 1
ATOM 1555 C C . PRO A 1 197 ? -15.858 16.653 40.295 1.00 79.06 197 PRO A C 1
ATOM 1557 O O . PRO A 1 197 ? -15.133 17.172 39.447 1.00 79.06 197 PRO A O 1
ATOM 1560 N N . LEU A 1 198 ? -15.473 16.441 41.559 1.00 70.19 198 LEU A N 1
ATOM 1561 C CA . LEU A 1 198 ? -14.247 16.989 42.162 1.00 70.19 198 LEU A CA 1
ATOM 1562 C C . LEU A 1 198 ? -12.952 16.674 41.384 1.00 70.19 198 LEU A C 1
ATOM 1564 O O . LEU A 1 198 ? -12.012 17.459 41.457 1.00 70.19 198 LEU A O 1
ATOM 1568 N N . ASP A 1 199 ? -12.939 15.601 40.587 1.00 70.25 199 ASP A N 1
ATOM 1569 C CA . ASP A 1 199 ? -11.768 15.149 39.822 1.00 70.25 199 ASP A CA 1
ATOM 1570 C C . ASP A 1 199 ? -11.808 15.509 38.322 1.00 70.25 199 ASP A C 1
ATOM 1572 O O . ASP A 1 199 ? -10.899 15.156 37.570 1.00 70.25 199 ASP A O 1
ATOM 1576 N N . ALA A 1 200 ? -12.842 16.210 37.844 1.00 66.44 200 ALA A N 1
ATOM 1577 C CA . ALA A 1 200 ? -12.914 16.638 36.448 1.00 66.44 200 ALA A CA 1
ATOM 1578 C C . ALA A 1 200 ? -12.257 18.014 36.259 1.00 66.44 200 ALA A C 1
ATOM 1580 O O . ALA A 1 200 ? -12.740 19.031 36.757 1.00 66.44 200 ALA A O 1
ATOM 1581 N N . SER A 1 201 ? -11.179 18.068 35.477 1.00 70.62 201 SER A N 1
ATOM 1582 C CA . SER A 1 201 ? -10.584 19.310 34.976 1.00 70.62 201 SER A CA 1
ATOM 1583 C C . SER A 1 201 ? -10.581 19.308 33.446 1.00 70.62 201 SER A C 1
ATOM 1585 O O . SER A 1 201 ? -10.471 18.257 32.812 1.00 70.62 201 SER A O 1
ATOM 1587 N N . LEU A 1 202 ? -10.747 20.483 32.829 1.00 65.31 202 LEU A N 1
ATOM 1588 C CA . LEU A 1 202 ? -10.500 20.600 31.392 1.00 65.31 202 LEU A CA 1
ATOM 1589 C C . LEU A 1 202 ? -8.992 20.496 31.149 1.00 65.31 202 LEU A C 1
ATOM 1591 O O . LEU A 1 202 ? -8.224 21.048 31.945 1.00 65.31 202 LEU A O 1
ATOM 1595 N N . PRO A 1 203 ? -8.563 19.848 30.050 1.00 61.81 203 PRO A N 1
ATOM 1596 C CA . PRO A 1 203 ? -7.166 19.886 29.649 1.00 61.81 203 PRO A CA 1
ATOM 1597 C C . PRO A 1 203 ? -6.720 21.351 29.536 1.00 61.81 203 PRO A C 1
ATOM 1599 O O . PRO A 1 203 ? -7.516 22.185 29.092 1.00 61.81 203 PRO A O 1
ATOM 1602 N N . PRO A 1 204 ? -5.485 21.688 29.947 1.00 58.03 204 PRO A N 1
ATOM 1603 C CA . PRO A 1 204 ? -5.001 23.059 29.932 1.00 58.03 204 PRO A CA 1
ATOM 1604 C C . PRO A 1 204 ? -5.037 23.584 28.497 1.00 58.03 204 PRO A C 1
ATOM 1606 O O . PRO A 1 204 ? -4.201 23.246 27.660 1.00 58.03 204 PRO A O 1
ATOM 1609 N N . THR A 1 205 ? -6.041 24.400 28.191 1.00 51.12 205 THR A N 1
ATOM 1610 C CA . THR A 1 205 ? -6.133 25.100 26.918 1.00 51.12 205 THR A CA 1
ATOM 1611 C C . THR A 1 205 ? -4.923 26.024 26.829 1.00 51.12 205 THR A C 1
ATOM 1613 O O . THR A 1 205 ? -4.636 26.767 27.769 1.00 51.12 205 THR A O 1
ATOM 1616 N N . ALA A 1 206 ? -4.217 26.003 25.697 1.00 46.47 206 ALA A N 1
ATOM 1617 C CA . ALA A 1 206 ? -2.999 26.774 25.415 1.00 46.47 206 ALA A CA 1
ATOM 1618 C C . ALA A 1 206 ? -3.156 28.318 25.483 1.00 46.47 206 ALA A C 1
ATOM 1620 O O . ALA A 1 206 ? -2.284 29.060 25.041 1.00 46.47 206 ALA A O 1
ATOM 1621 N N . ALA A 1 207 ? -4.245 28.822 26.066 1.00 45.53 207 ALA A N 1
ATOM 1622 C CA . ALA A 1 207 ? -4.524 30.232 26.293 1.00 45.53 207 ALA A CA 1
ATOM 1623 C C . ALA A 1 207 ? -3.693 30.860 27.433 1.00 45.53 207 ALA A C 1
ATOM 1625 O O . ALA A 1 207 ? -3.736 32.073 27.605 1.00 45.53 207 ALA A O 1
ATOM 1626 N N . ARG A 1 208 ? -2.892 30.093 28.191 1.00 42.53 208 ARG A N 1
ATOM 1627 C CA . ARG A 1 208 ? -2.043 30.649 29.270 1.00 42.53 208 ARG A CA 1
ATOM 1628 C C . ARG A 1 208 ? -0.674 31.183 28.806 1.00 42.53 208 ARG A C 1
ATOM 1630 O O . ARG A 1 208 ? 0.101 31.646 29.633 1.00 42.53 208 ARG A O 1
ATOM 1637 N N . LEU A 1 209 ? -0.370 31.159 27.504 1.00 44.31 209 LEU A N 1
ATOM 1638 C CA . LEU A 1 209 ? 0.904 31.660 26.952 1.00 44.31 209 LEU A CA 1
ATOM 1639 C C . LEU A 1 209 ? 0.846 33.084 26.365 1.00 44.31 209 LEU A C 1
ATOM 1641 O O . LEU A 1 209 ? 1.856 33.551 25.844 1.00 44.31 209 LEU A O 1
ATOM 1645 N N . GLN A 1 210 ? -0.283 33.800 26.448 1.00 39.94 210 GLN A N 1
ATOM 1646 C CA . GLN A 1 210 ? -0.412 35.134 25.829 1.00 39.94 210 GLN A CA 1
ATOM 1647 C C . GLN A 1 210 ? -0.767 36.298 26.771 1.00 39.94 210 GLN A C 1
ATOM 1649 O O . GLN A 1 210 ? -0.864 37.426 26.300 1.00 39.94 210 GLN A O 1
ATOM 1654 N N . GLU A 1 211 ? -0.852 36.101 28.091 1.00 36.16 211 GLU A N 1
ATOM 1655 C CA . GLU A 1 211 ? -1.150 37.202 29.037 1.00 36.16 211 GLU A CA 1
ATOM 1656 C C . GLU A 1 211 ? 0.069 37.792 29.770 1.00 36.16 211 GLU A C 1
ATOM 1658 O O . GLU A 1 211 ? -0.078 38.609 30.673 1.00 36.16 211 GLU A O 1
ATOM 1663 N N . ALA A 1 212 ? 1.292 37.465 29.341 1.00 40.81 212 ALA A N 1
ATOM 1664 C CA . ALA A 1 212 ? 2.522 38.050 29.884 1.00 40.81 212 ALA A CA 1
ATOM 1665 C C . ALA A 1 212 ? 3.309 38.866 28.843 1.00 40.81 212 ALA A C 1
ATOM 1667 O O . ALA A 1 212 ? 4.528 38.739 28.752 1.00 40.81 212 ALA A O 1
ATOM 1668 N N . LYS A 1 213 ? 2.643 39.691 28.018 1.00 40.44 213 LYS A N 1
ATOM 1669 C CA . LYS A 1 213 ? 3.343 40.718 27.221 1.00 40.44 213 LYS A CA 1
ATOM 1670 C C . LYS A 1 213 ? 2.413 41.807 26.672 1.00 40.44 213 LYS A C 1
ATOM 1672 O O . LYS A 1 213 ? 2.014 41.725 25.520 1.00 40.44 213 LYS A O 1
ATOM 1677 N N . ALA A 1 214 ? 2.125 42.848 27.460 1.00 32.91 214 ALA A N 1
ATOM 1678 C CA . ALA A 1 214 ? 1.936 44.218 26.952 1.00 32.91 214 ALA A CA 1
ATOM 1679 C C . ALA A 1 214 ? 1.625 45.218 28.082 1.00 32.91 214 ALA A C 1
ATOM 1681 O O . ALA A 1 214 ? 0.483 45.361 28.507 1.00 32.91 214 ALA A O 1
ATOM 1682 N N . SER A 1 215 ? 2.619 46.011 28.475 1.00 38.25 215 SER A N 1
ATOM 1683 C CA . SER A 1 215 ? 2.389 47.404 28.874 1.00 38.25 215 SER A CA 1
ATOM 1684 C C . SER A 1 215 ? 3.432 48.277 28.161 1.00 38.25 215 SER A C 1
ATOM 1686 O O . SER A 1 215 ? 4.616 47.931 28.216 1.00 38.25 215 SER A O 1
ATOM 1688 N N . PRO A 1 216 ? 3.038 49.351 27.452 1.00 40.91 216 PRO A N 1
ATOM 1689 C CA . PRO A 1 216 ? 3.955 50.167 26.658 1.00 40.91 216 PRO A CA 1
ATOM 1690 C C . PRO A 1 216 ? 4.714 51.197 27.520 1.00 40.91 216 PRO A C 1
ATOM 1692 O O . PRO A 1 216 ? 4.221 51.581 28.584 1.00 40.91 216 PRO A O 1
ATOM 1695 N N . PRO A 1 217 ? 5.894 51.671 27.071 1.00 37.41 217 PRO A N 1
ATOM 1696 C CA . PRO A 1 217 ? 6.715 52.620 27.812 1.00 37.41 217 PRO A CA 1
ATOM 1697 C C . PRO A 1 217 ? 6.223 54.057 27.593 1.00 37.41 217 PRO A C 1
ATOM 1699 O O . PRO A 1 217 ? 5.795 54.426 26.498 1.00 37.41 217 PRO A O 1
ATOM 1702 N N . ARG A 1 218 ? 6.311 54.884 28.638 1.00 34.00 218 ARG A N 1
ATOM 1703 C CA . ARG A 1 218 ? 6.168 56.340 28.544 1.00 34.00 218 ARG A CA 1
ATOM 1704 C C . ARG A 1 218 ? 7.412 56.972 29.156 1.00 34.00 218 ARG A C 1
ATOM 1706 O O . ARG A 1 218 ? 7.656 56.825 30.350 1.00 34.00 218 ARG A O 1
ATOM 1713 N N . ASP A 1 219 ? 8.193 57.622 28.303 1.00 33.25 219 ASP A N 1
ATOM 1714 C CA . ASP A 1 219 ? 9.435 58.310 28.637 1.00 33.25 219 ASP A CA 1
ATOM 1715 C C . ASP A 1 219 ? 9.176 59.614 29.402 1.00 33.25 219 ASP A C 1
ATOM 1717 O O . ASP A 1 219 ? 8.343 60.423 28.989 1.00 33.25 219 ASP A O 1
ATOM 1721 N N . SER A 1 220 ? 9.954 59.863 30.459 1.00 34.12 220 SER A N 1
ATOM 1722 C CA . SER A 1 220 ? 10.341 61.216 30.878 1.00 34.12 220 SER A CA 1
ATOM 1723 C C . SER A 1 220 ? 11.529 61.180 31.853 1.00 34.12 220 SER A C 1
ATOM 1725 O O . SER A 1 220 ? 11.368 60.880 33.030 1.00 34.12 220 SER A O 1
ATOM 1727 N N . ASN A 1 221 ? 12.711 61.492 31.316 1.00 30.11 221 ASN A N 1
ATOM 1728 C CA . ASN A 1 221 ? 13.790 62.322 31.869 1.00 30.11 221 ASN A CA 1
ATOM 1729 C C . ASN A 1 221 ? 14.190 62.243 33.367 1.00 30.11 221 ASN A C 1
ATOM 1731 O O . ASN A 1 221 ? 13.499 62.757 34.236 1.00 30.11 221 ASN A O 1
ATOM 1735 N N . SER A 1 222 ? 15.465 61.863 33.564 1.00 28.89 222 SER A N 1
ATOM 1736 C CA . SER A 1 222 ? 16.524 62.721 34.149 1.00 28.89 222 SER A CA 1
ATOM 1737 C C . SER A 1 222 ? 16.553 62.983 35.671 1.00 28.89 222 SER A C 1
ATOM 1739 O O . SER A 1 222 ? 15.876 63.889 36.138 1.00 28.89 222 SER A O 1
ATOM 1741 N N . LEU A 1 223 ? 17.452 62.298 36.405 1.00 32.12 223 LEU A N 1
ATOM 1742 C CA . LEU A 1 223 ? 18.682 62.833 37.060 1.00 32.12 223 LEU A CA 1
ATOM 1743 C C . LEU A 1 223 ? 19.194 61.938 38.219 1.00 32.12 223 LEU A C 1
ATOM 1745 O O . LEU A 1 223 ? 18.439 61.541 39.095 1.00 32.12 223 LEU A O 1
ATOM 1749 N N . GLU A 1 224 ? 20.511 61.700 38.183 1.00 31.28 224 GLU A N 1
ATOM 1750 C CA . GLU A 1 224 ? 21.486 61.534 39.286 1.00 31.28 224 GLU A CA 1
ATOM 1751 C C . GLU A 1 224 ? 21.343 60.454 40.391 1.00 31.28 224 GLU A C 1
ATOM 1753 O O . GLU A 1 224 ? 20.606 60.578 41.357 1.00 31.28 224 GLU A O 1
ATOM 1758 N N . SER A 1 225 ? 22.234 59.456 40.270 1.00 31.19 225 SER A N 1
ATOM 1759 C CA . SER A 1 225 ? 23.317 59.079 41.208 1.00 31.19 225 SER A CA 1
ATOM 1760 C C . SER A 1 225 ? 23.070 58.679 42.684 1.00 31.19 225 SER A C 1
ATOM 1762 O O . SER A 1 225 ? 22.578 59.447 43.498 1.00 31.19 225 SER A O 1
ATOM 1764 N N . ALA A 1 226 ? 23.712 57.538 43.018 1.00 31.16 226 ALA A N 1
ATOM 1765 C CA . ALA A 1 226 ? 24.373 57.147 44.287 1.00 31.16 226 ALA A CA 1
ATOM 1766 C C . ALA A 1 226 ? 23.637 56.239 45.324 1.00 31.16 226 ALA A C 1
ATOM 1768 O O . ALA A 1 226 ? 23.021 56.708 46.270 1.00 31.16 226 ALA A O 1
ATOM 1769 N N . ILE A 1 227 ? 23.770 54.908 45.132 1.00 32.50 227 ILE A N 1
ATOM 1770 C CA . ILE A 1 227 ? 24.288 53.819 46.031 1.00 32.50 227 ILE A CA 1
ATOM 1771 C C . ILE A 1 227 ? 24.384 54.112 47.567 1.00 32.50 227 ILE A C 1
ATOM 1773 O O . ILE A 1 227 ? 24.848 55.194 47.911 1.00 32.50 227 ILE A O 1
ATOM 1777 N N . PRO A 1 228 ? 24.288 53.129 48.516 1.00 47.84 228 PRO A N 1
ATOM 1778 C CA . PRO A 1 228 ? 23.453 51.914 48.677 1.00 47.84 228 PRO A CA 1
ATOM 1779 C C . PRO A 1 228 ? 22.872 51.766 50.123 1.00 47.84 228 PRO A C 1
ATOM 1781 O O . PRO A 1 228 ? 23.227 5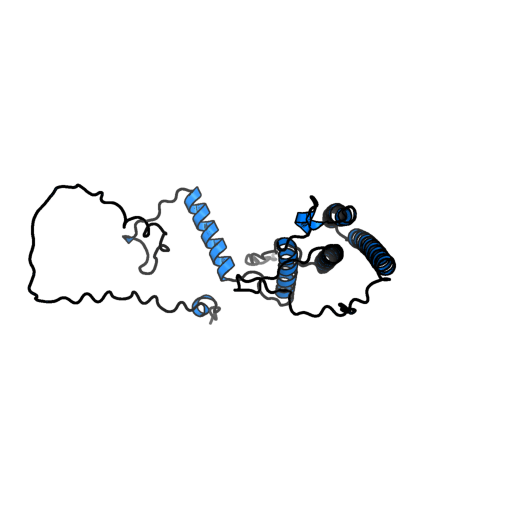2.518 51.026 1.00 47.84 228 PRO A O 1
ATOM 1784 N N . SER A 1 229 ? 22.087 50.716 50.416 1.00 31.97 229 SER A N 1
ATOM 1785 C CA . SER A 1 229 ? 22.340 49.763 51.536 1.00 31.97 229 SER A CA 1
ATOM 1786 C C . SER A 1 229 ? 21.150 48.811 51.799 1.00 31.97 229 SER A C 1
ATOM 1788 O O . SER A 1 229 ? 20.027 49.096 51.388 1.00 31.97 229 SER A O 1
ATOM 1790 N N . PRO A 1 230 ? 21.393 47.634 52.417 1.00 43.69 230 PRO A N 1
ATOM 1791 C CA . PRO A 1 230 ? 20.539 46.452 52.307 1.00 43.69 230 PRO A CA 1
ATOM 1792 C C . PRO A 1 230 ? 19.664 46.229 53.548 1.00 43.69 230 PRO A C 1
ATOM 1794 O O . PRO A 1 230 ? 20.085 46.562 54.656 1.00 43.69 230 PRO A O 1
ATOM 1797 N N . LYS A 1 231 ? 18.508 45.558 53.392 1.00 30.67 231 LYS A N 1
ATOM 1798 C CA . LYS A 1 231 ? 17.952 44.620 54.394 1.00 30.67 231 LYS A CA 1
ATOM 1799 C C . LYS A 1 231 ? 16.650 43.931 53.943 1.00 30.67 231 LYS A C 1
ATOM 1801 O O . LYS A 1 231 ? 15.668 44.588 53.641 1.00 30.67 231 LYS A O 1
ATOM 1806 N N . LYS A 1 232 ? 16.677 42.604 54.130 1.00 32.25 232 LYS A N 1
ATOM 1807 C CA . LYS A 1 232 ? 15.614 41.694 54.606 1.00 32.25 232 LYS A CA 1
ATOM 1808 C C . LYS A 1 232 ? 14.473 41.225 53.676 1.00 32.25 232 LYS A C 1
ATOM 1810 O O . LYS A 1 232 ? 13.519 41.936 53.414 1.00 32.25 232 LYS A O 1
ATOM 1815 N N . SER A 1 233 ? 14.560 39.908 53.434 1.00 33.34 233 SER A N 1
ATOM 1816 C CA . SER A 1 233 ? 13.556 38.842 53.648 1.00 33.34 233 SER A CA 1
ATOM 1817 C C . SER A 1 233 ? 12.330 38.732 52.741 1.00 33.34 233 SER A C 1
ATOM 1819 O O . SER A 1 233 ? 11.438 39.563 52.829 1.00 33.34 233 SER A O 1
ATOM 1821 N N . ALA A 1 234 ? 12.256 37.598 52.031 1.00 36.75 234 ALA A N 1
ATOM 1822 C CA . ALA A 1 234 ? 11.158 36.608 51.982 1.00 36.75 234 ALA A CA 1
ATOM 1823 C C . ALA A 1 234 ? 11.388 35.772 50.705 1.00 36.75 234 ALA A C 1
ATOM 1825 O O . ALA A 1 234 ? 11.399 36.315 49.613 1.00 36.75 234 ALA A O 1
ATOM 1826 N N . GLN A 1 235 ? 11.899 34.543 50.774 1.00 42.00 235 GLN A N 1
ATOM 1827 C CA . GLN A 1 235 ? 11.117 33.311 50.924 1.00 42.00 235 GLN A CA 1
ATOM 1828 C C . GLN A 1 235 ? 9.784 33.347 50.162 1.00 42.00 235 GLN A C 1
ATOM 1830 O O . GLN A 1 235 ? 8.740 33.585 50.755 1.00 42.00 235 GLN A O 1
ATOM 1835 N N . GLU A 1 236 ? 9.835 33.022 48.873 1.00 33.94 236 GLU A N 1
ATOM 1836 C CA . GLU A 1 236 ? 8.699 32.468 48.143 1.00 33.94 236 GLU A CA 1
ATOM 1837 C C . GLU A 1 236 ? 9.196 31.175 47.492 1.00 33.94 236 GLU A C 1
ATOM 1839 O O . GLU A 1 236 ? 10.060 31.171 46.618 1.00 33.94 236 GLU A O 1
ATOM 1844 N N . LYS A 1 237 ? 8.775 30.054 48.077 1.00 38.53 237 LYS A N 1
ATOM 1845 C CA . LYS A 1 237 ? 9.031 28.710 47.576 1.00 38.53 237 LYS A CA 1
ATOM 1846 C C . LYS A 1 237 ? 7.758 28.337 46.833 1.00 38.53 237 LYS A C 1
ATOM 1848 O O . LYS A 1 237 ? 6.786 27.948 47.478 1.00 38.53 237 LYS A O 1
ATOM 1853 N N . ASP A 1 238 ? 7.760 28.537 45.520 1.00 41.78 238 ASP A N 1
ATOM 1854 C CA . ASP A 1 238 ? 6.709 28.041 44.637 1.00 41.78 238 ASP A CA 1
ATOM 1855 C C . ASP A 1 238 ? 6.523 26.538 44.901 1.00 41.78 238 ASP A C 1
ATOM 1857 O O . ASP A 1 238 ? 7.508 25.789 44.867 1.00 41.78 238 ASP A O 1
ATOM 1861 N N . PRO A 1 239 ? 5.309 26.057 45.224 1.00 47.25 239 PRO A N 1
ATOM 1862 C CA . PRO A 1 239 ? 5.062 24.632 45.211 1.00 47.25 239 PRO A CA 1
ATOM 1863 C C . PRO A 1 239 ? 5.074 24.197 43.747 1.00 47.25 239 PRO A C 1
ATOM 1865 O O . PRO A 1 239 ? 4.126 24.455 43.008 1.00 47.25 239 PRO A O 1
ATOM 1868 N N . GLU A 1 240 ? 6.163 23.548 43.332 1.00 48.53 240 GLU A N 1
ATOM 1869 C CA . GLU A 1 240 ? 6.160 22.683 42.157 1.00 48.53 240 GLU A CA 1
ATOM 1870 C C . GLU A 1 240 ? 4.934 21.775 42.276 1.00 48.53 240 GLU A C 1
ATOM 1872 O O . GLU A 1 240 ? 4.832 20.944 43.181 1.00 48.53 240 GLU A O 1
ATOM 1877 N N . GLU A 1 241 ? 3.953 22.008 41.408 1.00 54.91 241 GLU A N 1
ATOM 1878 C CA . GLU A 1 241 ? 2.782 21.165 41.243 1.00 54.91 241 GLU A CA 1
ATOM 1879 C C . GLU A 1 241 ? 3.296 19.830 40.699 1.00 54.91 241 GLU A C 1
ATOM 1881 O O . GLU A 1 241 ? 3.482 19.643 39.497 1.00 54.91 241 GLU A O 1
ATOM 1886 N N . ILE A 1 242 ? 3.652 18.933 41.623 1.00 53.38 242 ILE A N 1
ATOM 1887 C CA . ILE A 1 242 ? 4.094 17.575 41.331 1.00 53.38 242 ILE A CA 1
ATOM 1888 C C . ILE A 1 242 ? 2.896 16.876 40.699 1.00 53.38 242 ILE A C 1
ATOM 1890 O O . ILE A 1 242 ? 2.001 16.385 41.387 1.00 53.38 242 ILE A O 1
ATOM 1894 N N . ILE A 1 243 ? 2.869 16.866 39.369 1.00 49.91 243 ILE A N 1
ATOM 1895 C CA . ILE A 1 243 ? 1.939 16.051 38.602 1.00 49.91 243 ILE A CA 1
ATOM 1896 C C . ILE A 1 243 ? 2.208 14.601 39.032 1.00 49.91 243 ILE A C 1
ATOM 1898 O O . ILE A 1 243 ? 3.349 14.139 38.901 1.00 49.91 243 ILE A O 1
ATOM 1902 N N . PRO A 1 244 ? 1.219 13.882 39.591 1.00 61.50 244 PRO A N 1
ATOM 1903 C CA . PRO A 1 244 ? 1.420 12.497 39.979 1.00 61.50 244 PRO A CA 1
ATOM 1904 C C . PRO A 1 244 ? 1.823 11.688 38.747 1.00 61.50 244 PRO A C 1
ATOM 1906 O O . PRO A 1 244 ? 1.337 11.937 37.641 1.00 61.50 244 PRO A O 1
ATOM 1909 N N . ALA A 1 245 ? 2.731 10.731 38.940 1.00 58.38 245 ALA A N 1
ATOM 1910 C CA . ALA A 1 245 ? 3.185 9.858 37.869 1.00 58.38 245 ALA A CA 1
ATOM 1911 C C . ALA A 1 245 ? 1.969 9.227 37.173 1.00 58.38 245 ALA A C 1
ATOM 1913 O O . ALA A 1 245 ? 1.176 8.518 37.792 1.00 58.38 245 ALA A O 1
ATOM 1914 N N . PHE A 1 246 ? 1.802 9.541 35.890 1.00 59.47 246 PHE A N 1
ATOM 1915 C CA . PHE A 1 246 ? 0.706 9.027 35.086 1.00 59.47 246 PHE A CA 1
ATOM 1916 C C . PHE A 1 246 ? 0.983 7.558 34.762 1.00 59.47 246 PHE A C 1
ATOM 1918 O O . PHE A 1 246 ? 1.804 7.248 33.898 1.00 59.47 246 PHE A O 1
ATOM 1925 N N . ASP A 1 247 ? 0.318 6.655 35.481 1.00 64.19 247 ASP A N 1
ATOM 1926 C CA . ASP A 1 247 ? 0.427 5.218 35.253 1.00 64.19 247 ASP A CA 1
ATOM 1927 C C . ASP A 1 247 ? -0.696 4.727 34.328 1.00 64.19 247 ASP A C 1
ATOM 1929 O O . ASP A 1 247 ? -1.869 4.627 34.698 1.00 64.19 247 ASP A O 1
ATOM 1933 N N . LEU A 1 248 ? -0.311 4.396 33.095 1.00 62.38 248 LEU A N 1
ATOM 1934 C CA . LEU A 1 248 ? -1.192 3.849 32.064 1.00 62.38 248 LEU A CA 1
ATOM 1935 C C . LEU A 1 248 ? -1.765 2.471 32.428 1.00 62.38 248 LEU A C 1
ATOM 1937 O O . LEU A 1 248 ? -2.795 2.080 31.874 1.00 62.38 248 LEU A O 1
ATOM 1941 N N . HIS A 1 249 ? -1.140 1.723 33.340 1.00 65.50 249 HIS A N 1
ATOM 1942 C CA . HIS A 1 249 ? -1.582 0.371 33.679 1.00 65.50 249 HIS A CA 1
ATOM 1943 C C . HIS A 1 249 ? -2.919 0.349 34.428 1.00 65.50 249 HIS A C 1
ATOM 1945 O O . HIS A 1 249 ? -3.699 -0.589 34.239 1.00 65.50 249 HIS A O 1
ATOM 1951 N N . LEU A 1 250 ? -3.235 1.408 35.180 1.00 65.19 250 LEU A N 1
ATOM 1952 C CA . LEU A 1 250 ? -4.485 1.533 35.940 1.00 65.19 250 LEU A CA 1
ATOM 1953 C C . LEU A 1 250 ? -5.736 1.570 35.046 1.00 65.19 250 LEU A C 1
ATOM 1955 O O . LEU A 1 250 ? -6.812 1.163 35.472 1.00 65.19 250 LEU A O 1
ATOM 1959 N N . PHE A 1 251 ? -5.601 2.005 33.791 1.00 57.78 251 PHE A N 1
ATOM 1960 C CA . PHE A 1 251 ? -6.726 2.155 32.857 1.00 57.78 251 PHE A CA 1
ATOM 1961 C C . PHE A 1 251 ? -6.893 0.977 31.888 1.00 57.78 251 PHE A C 1
ATOM 1963 O O . PHE A 1 251 ? -7.887 0.897 31.159 1.00 57.78 251 PHE A O 1
ATOM 1970 N N . VAL A 1 252 ? -5.913 0.072 31.833 1.00 56.88 252 VAL A N 1
ATOM 1971 C CA . VAL A 1 252 ? -5.862 -1.014 30.841 1.00 56.88 252 VAL A CA 1
ATOM 1972 C C . VAL A 1 252 ? -6.230 -2.370 31.447 1.00 56.88 252 VAL A C 1
ATOM 1974 O O . VAL A 1 252 ? -6.645 -3.262 30.697 1.00 56.88 252 VAL A O 1
ATOM 1977 N N . GLN A 1 253 ? -6.141 -2.534 32.773 1.00 54.72 253 GLN A N 1
ATOM 1978 C CA . GLN A 1 253 ? -6.499 -3.797 33.416 1.00 54.72 253 GLN A CA 1
ATOM 1979 C C . GLN A 1 253 ? -8.003 -4.093 33.262 1.00 54.72 253 GLN A C 1
ATOM 1981 O O . GLN A 1 253 ? -8.843 -3.233 33.538 1.00 54.72 253 GLN A O 1
ATOM 1986 N N . PRO A 1 254 ? -8.374 -5.288 32.769 1.00 48.31 254 PRO A N 1
ATOM 1987 C CA . PRO A 1 254 ? -9.760 -5.719 32.775 1.00 48.31 254 PRO A CA 1
ATOM 1988 C C . PRO A 1 254 ? -10.206 -5.878 34.229 1.00 48.31 254 PRO A C 1
ATOM 1990 O O . PRO A 1 254 ? -9.539 -6.545 35.011 1.00 48.31 254 PRO A O 1
ATOM 1993 N N . LEU A 1 255 ? -11.333 -5.257 34.580 1.00 50.00 255 LEU A N 1
ATOM 1994 C CA . LEU A 1 255 ? -12.010 -5.513 35.845 1.00 50.00 255 LEU A CA 1
ATOM 1995 C C . LEU A 1 255 ? -12.354 -7.011 35.866 1.00 50.00 255 LEU A C 1
ATOM 1997 O O . LEU A 1 255 ? -13.240 -7.440 35.118 1.00 50.00 255 LEU A O 1
ATOM 2001 N N . GLU A 1 256 ? -11.620 -7.815 36.636 1.00 47.78 256 GLU A N 1
ATOM 2002 C CA . GLU A 1 256 ? -12.008 -9.203 36.865 1.00 47.78 256 GLU A CA 1
ATOM 2003 C C . GLU A 1 256 ? -13.379 -9.181 37.541 1.00 47.78 256 GLU A C 1
ATOM 2005 O O . GLU A 1 256 ? -13.550 -8.660 38.642 1.00 47.78 256 GLU A O 1
ATOM 2010 N N . ARG A 1 257 ? -14.390 -9.657 36.811 1.00 44.94 257 ARG A N 1
ATOM 2011 C CA . ARG A 1 257 ? -15.743 -9.815 37.332 1.00 44.94 257 ARG A CA 1
ATOM 2012 C C . ARG A 1 257 ? -15.740 -11.054 38.222 1.00 44.94 257 ARG A C 1
ATOM 2014 O O . ARG A 1 257 ? -15.757 -12.164 37.695 1.00 44.94 257 ARG A O 1
ATOM 2021 N N . THR A 1 258 ? -15.673 -10.841 39.532 1.00 38.94 258 THR A N 1
ATOM 2022 C CA . THR A 1 258 ? -16.114 -11.808 40.550 1.00 38.94 258 THR A CA 1
ATOM 2023 C C . THR A 1 258 ? -17.612 -12.035 40.467 1.00 38.94 258 THR A C 1
ATOM 2025 O O . THR A 1 258 ? -18.324 -11.021 40.270 1.00 38.94 258 THR A O 1
#